Protein AF-A0A932KFH2-F1 (afdb_monomer_lite)

Structure (mmCIF, N/CA/C/O backbone):
data_AF-A0A932KFH2-F1
#
_entry.id   AF-A0A932KFH2-F1
#
loop_
_atom_site.group_PDB
_atom_site.id
_atom_site.type_symbol
_atom_site.label_atom_id
_atom_site.label_alt_id
_atom_site.label_comp_id
_atom_site.label_asym_id
_atom_site.label_entity_id
_atom_site.label_seq_id
_atom_site.pdbx_PDB_ins_code
_atom_site.Cartn_x
_atom_site.Cartn_y
_atom_site.Cartn_z
_atom_site.occupancy
_atom_site.B_iso_or_equiv
_atom_site.auth_seq_id
_atom_site.auth_comp_id
_atom_site.auth_asym_id
_atom_site.auth_atom_id
_atom_site.pdbx_PDB_model_num
ATOM 1 N N . MET A 1 1 ? -38.231 -0.333 16.709 1.00 27.73 1 MET A N 1
ATOM 2 C CA . MET A 1 1 ? -37.263 0.780 16.792 1.00 27.73 1 MET A CA 1
ATOM 3 C C . MET A 1 1 ? -36.109 0.428 15.859 1.00 27.73 1 MET A C 1
ATOM 5 O O . MET A 1 1 ? -35.466 -0.583 16.095 1.00 27.73 1 MET A O 1
ATOM 9 N N . ALA A 1 2 ? -35.952 1.125 14.730 1.00 22.92 2 ALA A N 1
ATOM 10 C CA . ALA A 1 2 ? -34.912 0.820 13.743 1.00 22.92 2 ALA A CA 1
ATOM 11 C C . ALA A 1 2 ? -33.635 1.588 14.107 1.00 22.92 2 ALA A C 1
ATOM 13 O O . ALA A 1 2 ? -33.683 2.809 14.250 1.00 22.92 2 ALA A O 1
ATOM 14 N N . ALA A 1 3 ? -32.519 0.882 14.291 1.00 25.36 3 ALA A N 1
ATOM 15 C CA . ALA A 1 3 ? -31.228 1.514 14.521 1.00 25.36 3 ALA A CA 1
ATOM 16 C C . ALA A 1 3 ? -30.779 2.209 13.228 1.00 25.36 3 ALA A C 1
ATOM 18 O O . ALA A 1 3 ? -30.467 1.562 12.228 1.00 25.36 3 ALA A O 1
ATOM 19 N N . VAL A 1 4 ? -30.791 3.539 13.241 1.00 24.36 4 VAL A N 1
ATOM 20 C CA . VAL A 1 4 ? -30.203 4.361 12.185 1.00 24.36 4 VAL A CA 1
ATOM 21 C C . VAL A 1 4 ? -28.692 4.313 12.383 1.00 24.36 4 VAL A C 1
ATOM 23 O O . VAL A 1 4 ? -28.167 4.914 13.316 1.00 24.36 4 VAL A O 1
ATOM 26 N N . ILE A 1 5 ? -27.988 3.577 11.522 1.00 29.84 5 ILE A N 1
ATOM 27 C CA . ILE A 1 5 ? -26.528 3.661 11.424 1.00 29.84 5 ILE A CA 1
ATOM 28 C C . ILE A 1 5 ? -26.220 5.072 10.914 1.00 29.84 5 ILE A C 1
ATOM 30 O O . ILE A 1 5 ? -26.480 5.386 9.750 1.00 29.84 5 ILE A O 1
ATOM 34 N N . SER A 1 6 ? -25.737 5.954 11.791 1.00 30.61 6 SER A N 1
ATOM 35 C CA . SER A 1 6 ? -25.326 7.293 11.381 1.00 30.61 6 SER A CA 1
ATOM 36 C C . SER A 1 6 ? -24.155 7.177 10.400 1.00 30.61 6 SER A C 1
ATOM 38 O O . SER A 1 6 ? -23.208 6.412 10.588 1.00 30.61 6 SER A O 1
ATOM 40 N N . LYS A 1 7 ? -24.232 7.948 9.314 1.00 35.41 7 LYS A N 1
ATOM 41 C CA . LYS A 1 7 ? -23.273 7.983 8.196 1.00 35.41 7 LYS A CA 1
ATOM 42 C C . LYS A 1 7 ? -21.852 8.415 8.615 1.00 35.41 7 LYS A C 1
ATOM 44 O O . LYS A 1 7 ? -20.941 8.398 7.796 1.00 35.41 7 LYS A O 1
ATOM 49 N N . GLU A 1 8 ? -21.666 8.806 9.874 1.00 33.97 8 GLU A N 1
ATOM 50 C CA . GLU A 1 8 ? -20.463 9.468 10.392 1.00 33.97 8 GLU A CA 1
ATOM 51 C C . GLU A 1 8 ? -19.298 8.515 10.685 1.00 33.97 8 GLU A C 1
ATOM 53 O O . GLU A 1 8 ? -18.161 8.959 10.764 1.00 33.97 8 GLU A O 1
ATOM 58 N N . ASN A 1 9 ? -19.545 7.204 10.744 1.00 39.75 9 ASN A N 1
ATOM 59 C CA . ASN A 1 9 ? -18.496 6.186 10.823 1.00 39.75 9 ASN A CA 1
ATOM 60 C C . ASN A 1 9 ? -18.522 5.291 9.580 1.00 39.75 9 ASN A C 1
ATOM 62 O O . ASN A 1 9 ? -18.477 4.068 9.718 1.00 39.75 9 ASN A O 1
ATOM 66 N N . ALA A 1 10 ? -18.675 5.839 8.372 1.00 38.94 10 ALA A N 1
ATOM 67 C CA . ALA A 1 10 ? -18.480 5.040 7.164 1.00 38.94 10 ALA A CA 1
ATOM 68 C C . ALA A 1 10 ? -17.052 4.474 7.203 1.00 38.94 10 ALA A C 1
ATOM 70 O O . ALA A 1 10 ? -16.082 5.222 7.129 1.00 38.94 10 ALA A O 1
ATOM 71 N N . MET A 1 11 ? -16.938 3.163 7.426 1.00 52.78 11 MET A N 1
ATOM 72 C CA . MET A 1 11 ? -15.653 2.473 7.385 1.00 52.78 11 MET A CA 1
ATOM 73 C C . MET A 1 11 ? -15.048 2.744 6.014 1.00 52.78 11 MET A C 1
ATOM 75 O O . MET A 1 11 ? -15.771 2.686 5.017 1.00 52.78 11 MET A O 1
ATOM 79 N N . ASN A 1 12 ? -13.757 3.049 5.959 1.00 64.31 12 ASN A N 1
ATOM 80 C CA . ASN A 1 12 ? -13.085 3.142 4.675 1.00 64.31 12 ASN A CA 1
ATOM 81 C C . ASN A 1 12 ? -13.158 1.736 4.059 1.00 64.31 12 ASN A C 1
ATOM 83 O O . ASN A 1 12 ? -12.569 0.800 4.588 1.00 64.31 12 ASN A O 1
ATOM 87 N N . THR A 1 13 ? -13.981 1.547 3.028 1.00 69.94 13 THR A N 1
ATOM 88 C CA . THR A 1 13 ? -14.130 0.264 2.331 1.00 69.94 13 THR A CA 1
ATOM 89 C C . THR A 1 13 ? -13.484 0.388 0.969 1.00 69.94 13 THR A C 1
ATOM 91 O O . THR A 1 13 ? -13.848 1.274 0.192 1.00 69.94 13 THR A O 1
ATOM 94 N N . PHE A 1 14 ? -12.560 -0.516 0.666 1.00 82.56 14 PHE A N 1
ATOM 95 C CA . PHE A 1 14 ? -11.932 -0.607 -0.643 1.00 82.56 14 PHE A CA 1
ATOM 96 C C . PHE A 1 14 ? -12.289 -1.944 -1.282 1.00 82.56 14 PHE A C 1
ATOM 98 O O . PHE A 1 14 ? -12.239 -2.989 -0.632 1.00 82.56 14 PHE A O 1
ATOM 105 N N . VAL A 1 15 ? -12.650 -1.912 -2.564 1.00 86.00 15 VAL A N 1
ATOM 106 C CA . VAL A 1 15 ? -12.919 -3.117 -3.349 1.00 86.00 15 VAL A CA 1
ATOM 107 C C . VAL A 1 15 ? -11.913 -3.182 -4.487 1.00 86.00 15 VAL A C 1
ATOM 109 O O . VAL A 1 15 ? -11.962 -2.392 -5.429 1.00 86.00 15 VAL A O 1
ATOM 112 N N . TYR A 1 16 ? -11.011 -4.153 -4.404 1.00 87.44 16 TYR A N 1
ATOM 113 C CA . TYR A 1 16 ? -10.166 -4.558 -5.513 1.00 87.44 16 TYR A CA 1
ATOM 114 C C . TYR A 1 16 ? -10.998 -5.382 -6.496 1.00 87.44 16 TYR A C 1
ATOM 116 O O . TYR A 1 16 ? -11.499 -6.452 -6.149 1.00 87.44 16 TYR A O 1
ATOM 124 N N . HIS A 1 17 ? -11.128 -4.899 -7.729 1.00 90.25 17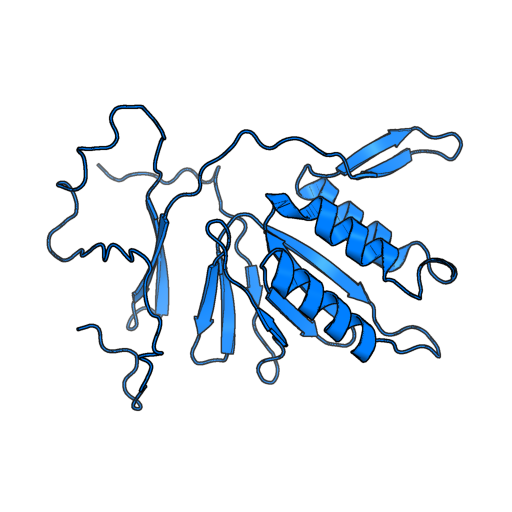 HIS A N 1
ATOM 125 C CA . HIS A 1 17 ? -11.831 -5.602 -8.799 1.00 90.25 17 HIS A CA 1
ATOM 126 C C . HIS A 1 17 ? -10.893 -5.805 -10.001 1.00 90.25 17 HIS A C 1
ATOM 128 O O . HIS A 1 17 ? -10.690 -4.868 -10.783 1.00 90.25 17 HIS A O 1
ATOM 134 N N . PRO A 1 18 ? -10.277 -6.992 -10.160 1.00 85.50 18 PRO A N 1
ATOM 135 C CA . PRO A 1 18 ? -9.343 -7.230 -11.250 1.00 85.50 18 PRO A CA 1
ATOM 136 C C . PRO A 1 18 ? -10.042 -7.223 -12.612 1.00 85.50 18 PRO A C 1
ATOM 138 O O . PRO A 1 18 ? -11.038 -7.910 -12.816 1.00 85.50 18 PRO A O 1
ATOM 141 N N . ARG A 1 19 ? -9.455 -6.533 -13.601 1.00 83.88 19 ARG A N 1
ATOM 142 C CA . ARG A 1 19 ? -9.906 -6.631 -15.005 1.00 83.88 19 ARG A CA 1
ATOM 143 C C . ARG A 1 19 ? -9.528 -7.960 -15.668 1.00 83.88 19 ARG A C 1
ATOM 145 O O . ARG A 1 19 ? -10.167 -8.365 -16.630 1.00 83.88 19 ARG A O 1
ATOM 152 N N . SER A 1 20 ? -8.436 -8.588 -15.225 1.00 85.12 20 SER A N 1
ATOM 153 C CA . SER A 1 20 ? -7.908 -9.837 -15.797 1.00 85.12 20 SER A CA 1
ATOM 154 C C . SER A 1 20 ? -7.103 -10.616 -14.756 1.00 85.12 20 SER A C 1
ATOM 156 O O . SER A 1 20 ? -5.927 -10.320 -14.532 1.00 85.12 20 SER A O 1
ATOM 158 N N . GLY A 1 21 ? -7.758 -11.602 -14.139 1.00 84.88 21 GLY A N 1
ATOM 159 C CA . GLY A 1 21 ? -7.172 -12.501 -13.143 1.00 84.88 21 GLY A CA 1
ATOM 160 C C . GLY A 1 21 ? -6.752 -11.819 -11.838 1.00 84.88 21 GLY A C 1
ATOM 161 O O . GLY A 1 21 ? -6.560 -10.605 -11.773 1.00 84.88 21 GLY A O 1
ATOM 162 N N . ASN A 1 22 ? -6.587 -12.613 -10.784 1.00 88.19 22 ASN A N 1
ATOM 163 C CA . ASN A 1 22 ? -6.086 -12.127 -9.508 1.00 88.19 22 ASN A CA 1
ATOM 164 C C . ASN A 1 22 ? -4.643 -11.617 -9.653 1.00 88.19 22 ASN A C 1
ATOM 166 O O . ASN A 1 22 ? -3.760 -12.352 -10.099 1.00 88.19 22 ASN A O 1
ATOM 170 N N . ARG A 1 23 ? -4.397 -10.365 -9.256 1.00 93.62 23 ARG A N 1
ATOM 171 C CA . ARG A 1 23 ? -3.050 -9.773 -9.209 1.00 93.62 23 ARG A CA 1
ATOM 172 C C . ARG A 1 23 ? -2.591 -9.430 -7.798 1.00 93.62 23 ARG A C 1
ATOM 174 O O . ARG A 1 23 ? -1.543 -8.799 -7.653 1.00 93.62 23 ARG A O 1
ATOM 181 N N . ILE A 1 24 ? -3.350 -9.840 -6.783 1.00 95.31 24 ILE A N 1
ATOM 182 C CA . ILE A 1 24 ? -2.882 -9.861 -5.399 1.00 95.31 24 ILE A CA 1
ATOM 183 C C . ILE A 1 24 ? -1.718 -10.843 -5.326 1.00 95.31 24 ILE A C 1
ATOM 185 O O . ILE A 1 24 ? -1.813 -11.971 -5.809 1.00 95.31 24 ILE A O 1
ATOM 189 N N . PHE A 1 25 ? -0.605 -10.396 -4.757 1.00 96.19 25 PHE A N 1
ATOM 190 C CA . PHE A 1 25 ? 0.602 -11.213 -4.619 1.00 96.19 25 PHE A CA 1
ATOM 191 C C . PHE A 1 25 ? 1.097 -11.326 -3.181 1.00 96.19 25 PHE A C 1
ATOM 193 O O . PHE A 1 25 ? 1.944 -12.171 -2.919 1.00 96.19 25 PHE A O 1
ATOM 200 N N . ALA A 1 26 ? 0.569 -10.512 -2.265 1.00 97.06 26 ALA A N 1
ATOM 201 C CA . ALA A 1 26 ? 0.804 -10.644 -0.836 1.00 97.06 26 ALA A CA 1
ATOM 202 C C . ALA A 1 26 ? -0.464 -10.265 -0.068 1.00 97.06 26 ALA A C 1
ATOM 204 O O . ALA A 1 26 ? -1.159 -9.312 -0.432 1.00 97.06 26 ALA A O 1
ATOM 205 N N . GLN A 1 27 ? -0.766 -11.019 0.985 1.00 96.06 27 GLN A N 1
ATOM 206 C CA . GLN A 1 27 ? -1.927 -10.797 1.835 1.00 96.06 27 GLN A CA 1
ATOM 207 C C . GLN A 1 27 ? -1.668 -11.366 3.229 1.00 96.06 27 GLN A C 1
ATOM 209 O O . GLN A 1 27 ? -1.288 -12.528 3.362 1.00 96.06 27 GLN A O 1
ATOM 214 N N . LYS A 1 28 ? -1.953 -10.575 4.265 1.00 94.12 28 LYS A N 1
ATOM 215 C CA . LYS A 1 28 ? -1.945 -11.013 5.663 1.00 94.12 28 LYS A CA 1
ATOM 216 C C . LYS A 1 28 ? -3.032 -10.265 6.433 1.00 94.12 28 LYS A C 1
ATOM 218 O O . LYS A 1 28 ? -3.037 -9.039 6.485 1.00 94.12 28 LYS A O 1
ATOM 223 N N . VAL A 1 29 ? -3.974 -11.009 7.009 1.00 89.12 29 VAL A N 1
ATOM 224 C CA . VAL A 1 29 ? -5.045 -10.444 7.846 1.00 89.12 29 VAL A CA 1
ATOM 225 C C . VAL A 1 29 ? -4.525 -10.128 9.249 1.00 89.12 29 VAL A C 1
ATOM 227 O O . VAL A 1 29 ? -3.612 -10.793 9.742 1.00 89.12 29 VAL A O 1
ATOM 230 N N . THR A 1 30 ? -5.113 -9.126 9.894 1.00 85.38 30 THR A N 1
ATOM 231 C CA . THR A 1 30 ? -4.815 -8.728 11.277 1.00 85.38 30 THR A CA 1
ATOM 232 C C . THR A 1 30 ? -6.117 -8.623 12.075 1.00 85.38 30 THR A C 1
ATOM 234 O O . THR A 1 30 ? -7.206 -8.846 11.549 1.00 85.38 30 THR A O 1
ATOM 237 N N . ALA A 1 31 ? -6.029 -8.276 13.362 1.00 81.00 31 ALA A N 1
ATOM 238 C CA . ALA A 1 31 ? -7.218 -8.023 14.178 1.00 81.00 31 ALA A CA 1
ATOM 239 C C . ALA A 1 31 ? -8.019 -6.782 13.719 1.00 81.00 31 ALA A C 1
ATOM 241 O O . ALA A 1 31 ? -9.215 -6.693 13.984 1.00 81.00 31 ALA A O 1
ATOM 242 N N . SER A 1 32 ? -7.365 -5.834 13.045 1.00 79.38 32 SER A N 1
ATOM 243 C CA . SER A 1 32 ? -7.920 -4.554 12.583 1.00 79.38 32 SER A CA 1
ATOM 244 C C . SER A 1 32 ? -8.236 -4.524 11.086 1.00 79.38 32 SER A C 1
ATOM 246 O O . SER A 1 32 ? -8.935 -3.619 10.631 1.00 79.38 32 SER A O 1
ATOM 248 N N . PHE A 1 33 ? -7.741 -5.503 10.325 1.00 83.12 33 PHE A N 1
ATOM 249 C CA . PHE A 1 33 ? -7.795 -5.525 8.869 1.00 83.12 33 PHE A CA 1
ATOM 250 C C . PHE A 1 33 ? -8.131 -6.926 8.340 1.00 83.12 33 PHE A C 1
ATOM 252 O O . PHE A 1 33 ? -7.402 -7.896 8.561 1.00 83.12 33 PHE A O 1
ATOM 259 N N . ALA A 1 34 ? -9.222 -7.021 7.585 1.00 84.56 34 ALA A N 1
ATOM 260 C CA . ALA A 1 34 ? -9.725 -8.254 6.996 1.00 84.56 34 ALA A CA 1
ATOM 261 C C . ALA A 1 34 ? -9.863 -8.143 5.474 1.00 84.56 34 ALA A C 1
ATOM 263 O O . ALA A 1 34 ? -10.097 -7.070 4.914 1.00 84.56 34 ALA A O 1
ATOM 264 N N . VAL A 1 35 ? -9.758 -9.291 4.804 1.00 85.75 35 VAL A N 1
ATOM 265 C CA . VAL A 1 35 ? -9.811 -9.405 3.344 1.00 85.75 35 VAL A CA 1
ATOM 266 C C . VAL A 1 35 ? -10.813 -10.482 2.970 1.00 85.75 35 VAL A C 1
ATOM 268 O O . VAL A 1 35 ? -10.644 -11.645 3.330 1.00 85.75 35 VAL A O 1
ATOM 271 N N . ILE A 1 36 ? -11.842 -10.107 2.219 1.00 85.31 36 ILE A N 1
ATOM 272 C CA . ILE A 1 36 ? -12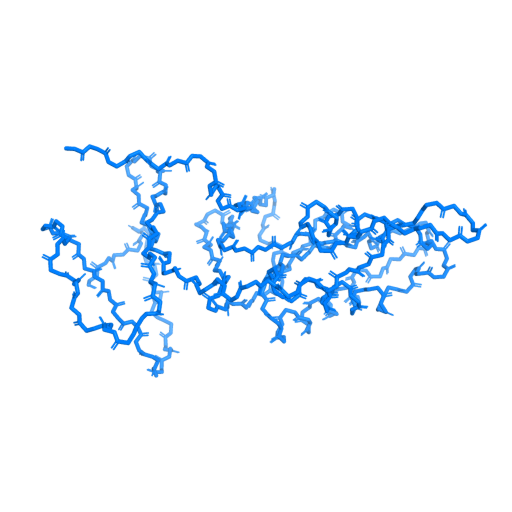.854 -11.033 1.709 1.00 85.31 36 ILE A CA 1
ATOM 273 C C . ILE A 1 36 ? -12.592 -11.243 0.229 1.00 85.31 36 ILE A C 1
ATOM 275 O O . ILE A 1 36 ? -12.789 -10.319 -0.559 1.00 85.31 36 ILE A O 1
ATOM 279 N N . THR A 1 37 ? -12.197 -12.449 -0.165 1.00 85.88 37 THR A N 1
ATOM 280 C CA . THR A 1 37 ? -12.025 -12.786 -1.585 1.00 85.88 37 THR A CA 1
ATOM 281 C C . THR A 1 37 ? -13.296 -13.426 -2.128 1.00 85.88 37 THR A C 1
ATOM 283 O O . THR A 1 37 ? -13.862 -14.324 -1.511 1.00 85.88 37 THR A O 1
ATOM 286 N N . TRP A 1 38 ? -13.767 -12.939 -3.271 1.00 83.25 38 TRP A N 1
ATOM 287 C CA . TRP A 1 38 ? -14.995 -13.390 -3.920 1.00 83.25 38 TRP A CA 1
ATOM 288 C C . TRP A 1 38 ? -14.674 -14.430 -4.998 1.00 83.25 38 TRP A C 1
ATOM 290 O O . TRP A 1 38 ? -13.547 -14.506 -5.486 1.00 83.25 38 TRP A O 1
ATOM 300 N N . ALA A 1 39 ? -15.680 -15.191 -5.443 1.00 84.56 39 ALA A N 1
ATOM 301 C CA . ALA A 1 39 ? -15.512 -16.197 -6.501 1.00 84.56 39 ALA A CA 1
ATOM 302 C C . ALA A 1 39 ? -14.978 -15.605 -7.823 1.00 84.56 39 ALA A C 1
ATOM 304 O O . ALA A 1 39 ? -14.239 -16.259 -8.552 1.00 84.56 39 ALA A O 1
ATOM 305 N N . ASN A 1 40 ? -15.291 -14.336 -8.110 1.00 81.38 40 ASN A N 1
ATOM 306 C CA . ASN A 1 40 ? -14.761 -13.604 -9.266 1.00 81.38 40 ASN A CA 1
ATOM 307 C C . ASN A 1 40 ? -13.349 -13.024 -9.037 1.00 81.38 40 ASN A C 1
ATOM 309 O O . ASN A 1 40 ? -12.918 -12.165 -9.803 1.00 81.38 40 ASN A O 1
ATOM 313 N N . GLN A 1 41 ? -12.660 -13.444 -7.972 1.00 86.19 41 GLN A N 1
ATOM 314 C CA . GLN A 1 41 ? -11.319 -12.999 -7.577 1.00 86.19 41 GLN A CA 1
ATOM 315 C C . GLN A 1 41 ? -11.220 -11.517 -7.176 1.00 86.19 41 GLN A C 1
ATOM 317 O O . GLN A 1 41 ? -10.118 -10.999 -6.999 1.00 86.19 41 GLN A O 1
ATOM 322 N N . SER A 1 42 ? -12.353 -10.829 -7.005 1.00 86.06 42 SER A N 1
ATOM 323 C CA . SER A 1 42 ? -12.372 -9.511 -6.362 1.00 86.06 42 SER A CA 1
ATOM 324 C C . SER A 1 42 ? -12.067 -9.656 -4.875 1.00 86.06 42 SER A C 1
ATOM 326 O O . SER A 1 42 ? -12.390 -10.684 -4.279 1.00 86.06 42 SER A O 1
ATOM 328 N N . ALA A 1 43 ? -11.494 -8.621 -4.268 1.00 86.50 43 ALA A N 1
ATOM 329 C CA . ALA A 1 43 ? -11.254 -8.583 -2.833 1.00 86.50 43 ALA A CA 1
ATOM 330 C C . ALA A 1 43 ? -11.891 -7.343 -2.205 1.00 86.50 43 ALA A C 1
ATOM 332 O O . ALA A 1 43 ? -11.670 -6.224 -2.662 1.00 86.50 43 ALA A O 1
ATOM 333 N N . HIS A 1 44 ? -12.673 -7.536 -1.148 1.00 87.00 44 HIS A N 1
ATOM 334 C CA . HIS A 1 44 ? -13.181 -6.455 -0.309 1.00 87.00 44 HIS A CA 1
ATOM 335 C C . HIS A 1 44 ? -12.290 -6.345 0.928 1.00 87.00 44 HIS A C 1
ATOM 337 O O . HIS A 1 44 ? -12.125 -7.318 1.664 1.00 87.00 44 HIS A O 1
ATOM 343 N N . LEU A 1 45 ? -11.713 -5.165 1.138 1.00 88.31 45 LEU A N 1
ATOM 344 C CA . LEU A 1 45 ? -10.903 -4.839 2.303 1.00 88.31 45 LEU A CA 1
ATOM 345 C C . LEU A 1 45 ? -11.774 -4.152 3.354 1.00 88.31 45 LEU A C 1
ATOM 347 O O . LEU A 1 45 ? -12.398 -3.122 3.079 1.00 88.31 45 LEU A O 1
ATOM 351 N N . ALA A 1 46 ? -11.817 -4.741 4.544 1.00 82.50 46 ALA A N 1
ATOM 352 C CA . ALA A 1 46 ? -12.601 -4.275 5.676 1.00 82.50 46 ALA A CA 1
ATOM 353 C C . ALA A 1 46 ? -11.677 -3.925 6.849 1.00 82.50 46 ALA A C 1
ATOM 355 O O . ALA A 1 46 ? -10.762 -4.679 7.164 1.00 82.50 46 ALA A O 1
ATOM 356 N N . GLY A 1 47 ? -11.944 -2.795 7.501 1.00 83.88 47 GLY A N 1
ATOM 357 C CA . GLY A 1 47 ? -11.120 -2.254 8.581 1.00 83.88 47 GLY A CA 1
ATOM 358 C C . GLY A 1 47 ? -10.569 -0.874 8.239 1.00 83.88 47 GLY A C 1
ATOM 359 O O . GLY A 1 47 ? -10.689 -0.411 7.099 1.00 83.88 47 GLY A O 1
ATOM 360 N N . ASP A 1 48 ? -9.976 -0.213 9.228 1.00 85.94 48 ASP A N 1
ATOM 361 C CA . ASP A 1 48 ? -9.307 1.067 9.015 1.00 85.94 48 ASP A CA 1
ATOM 362 C C . ASP A 1 48 ? -7.973 0.820 8.307 1.00 85.94 48 ASP A C 1
ATOM 364 O O . ASP A 1 48 ? -7.108 0.096 8.795 1.00 85.94 48 ASP A O 1
ATOM 368 N N . HIS A 1 49 ? -7.816 1.402 7.120 1.00 91.00 49 HIS A N 1
ATOM 369 C CA . HIS A 1 49 ? -6.648 1.176 6.278 1.00 91.00 49 HIS A CA 1
ATOM 370 C C . HIS A 1 49 ? -6.278 2.410 5.457 1.00 91.00 49 HIS A C 1
ATOM 372 O O . HIS A 1 49 ? -7.099 3.305 5.224 1.00 91.00 49 HIS A O 1
ATOM 378 N N . VAL A 1 50 ? -5.038 2.423 4.973 1.00 93.75 50 VAL A N 1
ATOM 379 C CA . VAL A 1 50 ? -4.544 3.373 3.969 1.00 93.75 50 VAL A CA 1
ATOM 380 C C . VAL A 1 50 ? -4.204 2.646 2.681 1.00 93.75 50 VAL A C 1
ATOM 382 O O . VAL A 1 50 ? -3.713 1.524 2.717 1.00 93.75 50 VAL A O 1
ATOM 385 N N . HIS A 1 51 ? -4.444 3.291 1.540 1.00 95.94 51 HIS A N 1
ATOM 386 C CA . HIS A 1 51 ? -4.061 2.783 0.223 1.00 95.94 51 HIS A CA 1
ATOM 387 C C . HIS A 1 51 ? -2.855 3.561 -0.303 1.00 95.94 51 HIS A C 1
ATOM 389 O O . HIS A 1 51 ? -2.989 4.706 -0.725 1.00 95.94 51 HIS A O 1
ATOM 395 N N . LEU A 1 52 ? -1.680 2.940 -0.265 1.00 96.44 52 LEU A N 1
ATOM 396 C CA . LEU A 1 52 ? -0.427 3.501 -0.766 1.00 96.44 52 LEU A CA 1
ATOM 397 C C . LEU A 1 52 ? -0.034 2.836 -2.088 1.00 96.44 52 LEU A C 1
ATOM 399 O O . LEU A 1 52 ? -0.506 1.746 -2.427 1.00 96.44 52 LEU A O 1
ATOM 403 N N . GLN A 1 53 ? 0.828 3.497 -2.855 1.00 96.06 53 GLN A N 1
ATOM 404 C CA . GLN A 1 53 ? 1.233 3.008 -4.169 1.00 96.06 53 GLN A CA 1
ATOM 405 C C . GLN A 1 53 ? 2.664 3.387 -4.558 1.00 96.06 53 GLN A C 1
ATOM 407 O O . GLN A 1 53 ? 3.215 4.385 -4.093 1.00 96.06 53 GLN A O 1
ATOM 412 N N . TRP A 1 54 ? 3.225 2.595 -5.470 1.00 94.75 54 TRP A N 1
ATOM 413 C CA . TRP A 1 54 ? 4.458 2.860 -6.200 1.00 94.75 54 TRP A CA 1
ATOM 414 C C . TRP A 1 54 ? 4.217 2.771 -7.702 1.00 94.75 54 TRP A C 1
ATOM 416 O O . TRP A 1 54 ? 3.816 1.727 -8.217 1.00 94.75 54 TRP A O 1
ATOM 426 N N . TRP A 1 55 ? 4.551 3.833 -8.422 1.00 92.44 55 TRP A N 1
ATOM 427 C CA . TRP A 1 55 ? 4.799 3.780 -9.854 1.00 92.44 55 TRP A CA 1
ATOM 428 C C . TRP A 1 55 ? 6.119 3.039 -10.085 1.00 92.44 55 TRP A C 1
ATOM 430 O O . TRP A 1 55 ? 7.185 3.478 -9.651 1.00 92.44 55 TRP A O 1
ATOM 440 N N . THR A 1 56 ? 6.043 1.878 -10.739 1.00 91.88 56 THR A N 1
ATOM 441 C CA . THR A 1 56 ? 7.196 0.975 -10.935 1.00 91.88 56 THR A CA 1
ATOM 442 C C . THR A 1 56 ? 7.774 0.999 -12.345 1.00 91.88 56 THR A C 1
ATOM 444 O O . THR A 1 56 ? 8.695 0.239 -12.661 1.00 91.88 56 THR A O 1
ATOM 447 N N . ALA A 1 57 ? 7.228 1.867 -13.194 1.00 86.94 57 ALA A N 1
ATOM 448 C CA . ALA A 1 57 ? 7.688 2.114 -14.546 1.00 86.94 57 ALA A CA 1
ATOM 449 C C . ALA A 1 57 ? 8.013 3.601 -14.706 1.00 86.94 57 ALA A C 1
ATOM 451 O O . ALA A 1 57 ? 7.144 4.449 -14.530 1.00 86.94 57 ALA A O 1
ATOM 452 N N . ALA A 1 58 ? 9.257 3.886 -15.071 1.00 79.75 58 ALA A N 1
ATOM 453 C CA . ALA A 1 58 ? 9.741 5.196 -15.478 1.00 79.75 58 ALA A CA 1
ATOM 454 C C . ALA A 1 58 ? 10.429 5.067 -16.851 1.00 79.75 58 ALA A C 1
ATOM 456 O O . ALA A 1 58 ? 10.739 3.950 -17.282 1.00 79.75 58 ALA A O 1
ATOM 457 N N . PRO A 1 59 ? 10.672 6.170 -17.581 1.00 80.25 59 PRO A N 1
ATOM 458 C CA . PRO A 1 59 ? 11.431 6.109 -18.825 1.00 80.25 59 PRO A CA 1
ATOM 459 C C . PRO A 1 59 ? 12.774 5.393 -18.616 1.00 80.25 59 PRO A C 1
ATOM 461 O O . PRO A 1 59 ? 13.592 5.826 -17.809 1.00 80.25 59 PRO A O 1
ATOM 464 N N . CYS A 1 60 ? 12.980 4.291 -19.344 1.00 82.50 60 CYS A N 1
ATOM 465 C CA . CYS A 1 60 ? 14.172 3.435 -19.278 1.00 82.50 60 CYS A CA 1
ATOM 466 C C . CYS A 1 60 ? 14.408 2.687 -17.949 1.00 82.50 60 CYS A C 1
ATOM 468 O O . CYS A 1 60 ? 15.466 2.077 -17.803 1.00 82.50 60 CYS A O 1
ATOM 470 N N . ASP A 1 61 ? 13.458 2.688 -17.007 1.00 81.75 61 ASP A N 1
ATOM 471 C CA . ASP A 1 61 ? 13.611 2.006 -15.717 1.00 81.75 61 ASP A CA 1
ATOM 472 C C . ASP A 1 61 ? 12.326 1.262 -15.314 1.00 81.75 61 ASP A C 1
ATOM 474 O O . ASP A 1 61 ? 11.223 1.815 -15.298 1.00 81.75 61 ASP A O 1
ATOM 478 N N . HIS A 1 62 ? 12.466 -0.021 -14.985 1.00 87.50 62 HIS A N 1
ATOM 479 C CA . HIS A 1 62 ? 11.365 -0.889 -14.583 1.00 87.50 62 HIS A CA 1
ATOM 480 C C . HIS A 1 62 ? 11.799 -1.733 -13.389 1.00 87.50 62 HIS A C 1
ATOM 482 O O . HIS A 1 62 ? 12.603 -2.653 -13.521 1.00 87.50 62 HIS A O 1
ATOM 488 N N . TRP A 1 63 ? 11.217 -1.467 -12.221 1.00 92.69 63 TRP A N 1
ATOM 489 C CA . TRP A 1 63 ? 11.635 -2.094 -10.960 1.00 92.69 63 TRP A CA 1
ATOM 490 C C . TRP A 1 63 ? 10.502 -2.859 -10.260 1.00 92.69 63 TRP A C 1
ATOM 492 O O . TRP A 1 63 ? 10.591 -3.226 -9.089 1.00 92.69 63 TRP A O 1
ATOM 502 N N . ARG A 1 64 ? 9.446 -3.183 -11.012 1.00 93.50 64 ARG A N 1
ATOM 503 C CA . ARG A 1 64 ? 8.239 -3.901 -10.567 1.00 93.50 64 ARG A CA 1
ATOM 504 C C . ARG A 1 64 ? 8.523 -5.174 -9.762 1.00 93.50 64 ARG A C 1
ATOM 506 O O . ARG A 1 64 ? 7.880 -5.414 -8.746 1.00 93.50 64 ARG A O 1
ATOM 513 N N . ALA A 1 65 ? 9.491 -5.989 -10.184 1.00 94.00 65 ALA A N 1
ATOM 514 C CA . ALA A 1 65 ? 9.848 -7.224 -9.475 1.00 94.00 65 ALA A CA 1
ATOM 515 C C . ALA A 1 65 ? 10.475 -6.963 -8.093 1.00 94.00 65 ALA A C 1
ATOM 517 O O . ALA A 1 65 ? 10.324 -7.771 -7.178 1.00 94.00 65 ALA A O 1
ATOM 518 N N . THR A 1 66 ? 11.190 -5.849 -7.940 1.00 94.12 66 THR A N 1
ATOM 519 C CA . THR A 1 66 ? 11.754 -5.413 -6.657 1.00 94.12 66 THR A CA 1
ATOM 520 C C . THR A 1 66 ? 10.655 -4.841 -5.766 1.00 94.12 66 THR A C 1
ATOM 522 O O . THR A 1 66 ? 10.541 -5.260 -4.620 1.00 94.12 66 THR A O 1
ATOM 525 N N . ALA A 1 67 ? 9.771 -4.001 -6.317 1.00 95.88 67 ALA A N 1
ATOM 526 C CA . ALA A 1 67 ? 8.611 -3.464 -5.600 1.00 95.88 67 ALA A CA 1
ATOM 527 C C . ALA A 1 67 ? 7.702 -4.568 -5.032 1.00 95.88 67 ALA A C 1
ATOM 529 O O . ALA A 1 67 ? 7.294 -4.507 -3.875 1.00 95.88 67 ALA A O 1
ATOM 530 N N . ARG A 1 68 ? 7.416 -5.614 -5.823 1.00 97.31 68 ARG A N 1
ATOM 531 C CA . ARG A 1 68 ? 6.610 -6.760 -5.369 1.00 97.31 68 ARG A CA 1
ATOM 532 C C . ARG A 1 68 ? 7.258 -7.501 -4.204 1.00 97.31 68 ARG A C 1
ATOM 534 O O . ARG A 1 68 ? 6.560 -7.848 -3.260 1.00 97.31 68 ARG A O 1
ATOM 541 N N . ARG A 1 69 ? 8.573 -7.734 -4.255 1.00 96.88 69 ARG A N 1
ATOM 542 C CA . ARG A 1 69 ? 9.309 -8.387 -3.158 1.00 96.88 69 ARG A CA 1
ATOM 543 C C . ARG A 1 69 ? 9.261 -7.544 -1.885 1.00 96.88 69 ARG A C 1
ATOM 545 O O . ARG A 1 69 ? 8.815 -8.046 -0.863 1.00 96.88 69 ARG A O 1
ATOM 552 N N . ALA A 1 70 ? 9.577 -6.254 -1.992 1.00 96.62 70 ALA A N 1
ATOM 553 C CA . ALA A 1 70 ? 9.511 -5.322 -0.870 1.00 96.62 70 ALA A CA 1
ATOM 554 C C . ALA A 1 70 ? 8.112 -5.263 -0.230 1.00 96.62 70 ALA A C 1
ATOM 556 O O . ALA A 1 70 ? 7.985 -5.381 0.984 1.00 96.62 70 ALA A O 1
ATOM 557 N N . LEU A 1 71 ? 7.044 -5.142 -1.030 1.00 97.81 71 LEU A N 1
ATOM 558 C CA . LEU A 1 71 ? 5.682 -5.132 -0.482 1.00 97.81 71 LEU A CA 1
ATOM 559 C C . LEU A 1 71 ? 5.234 -6.487 0.062 1.00 97.81 71 LEU A C 1
ATOM 561 O O . LEU A 1 71 ? 4.395 -6.511 0.954 1.00 97.81 71 LEU A O 1
ATOM 565 N N . THR A 1 72 ? 5.787 -7.597 -0.429 1.00 98.19 72 THR A N 1
ATOM 566 C CA . THR A 1 72 ? 5.532 -8.912 0.173 1.00 98.19 72 THR A CA 1
ATOM 567 C C . THR A 1 72 ? 6.089 -8.952 1.591 1.00 98.19 72 THR A C 1
ATOM 569 O O . THR A 1 72 ? 5.342 -9.245 2.516 1.00 98.19 72 THR A O 1
ATOM 572 N N . GLU A 1 73 ? 7.348 -8.549 1.777 1.00 97.56 73 GLU A N 1
ATOM 573 C CA . GLU A 1 73 ? 7.992 -8.502 3.096 1.00 97.56 73 GLU A CA 1
ATOM 574 C C . GLU A 1 73 ? 7.278 -7.537 4.056 1.00 97.56 73 GLU A C 1
ATOM 576 O O . GLU A 1 73 ? 7.035 -7.876 5.213 1.00 97.56 73 GLU A O 1
ATOM 581 N N . ILE A 1 74 ? 6.884 -6.352 3.574 1.00 96.38 74 ILE A N 1
ATOM 582 C CA . ILE A 1 74 ? 6.132 -5.378 4.376 1.00 96.38 74 ILE A CA 1
ATOM 583 C C . ILE A 1 74 ? 4.785 -5.966 4.815 1.00 96.38 74 ILE A C 1
ATOM 585 O O . ILE A 1 74 ? 4.465 -5.934 6.003 1.00 96.38 74 ILE A O 1
ATOM 589 N N . VAL A 1 75 ? 4.009 -6.541 3.887 1.00 97.31 75 VAL A N 1
ATOM 590 C CA . VAL A 1 75 ? 2.703 -7.147 4.201 1.00 97.31 75 VAL A CA 1
ATOM 591 C C . VAL A 1 75 ? 2.853 -8.340 5.146 1.00 97.31 75 VAL A C 1
ATOM 593 O O . VAL A 1 75 ? 2.044 -8.500 6.056 1.00 97.31 75 VAL A O 1
ATOM 596 N N . GLU A 1 76 ? 3.891 -9.161 4.991 1.00 96.25 76 GLU A N 1
ATOM 597 C CA . GLU A 1 76 ? 4.181 -10.268 5.907 1.00 96.25 76 GLU A CA 1
ATOM 598 C C . GLU A 1 76 ? 4.485 -9.796 7.332 1.00 96.25 76 GLU A C 1
ATOM 600 O O . GLU A 1 76 ? 4.179 -10.512 8.288 1.00 96.25 76 GLU A O 1
ATOM 605 N N . GLN A 1 77 ? 5.040 -8.596 7.503 1.00 94.06 77 GLN A N 1
ATOM 606 C CA . GLN A 1 77 ? 5.323 -8.020 8.816 1.00 94.06 77 GLN A CA 1
ATOM 607 C C . GLN A 1 77 ? 4.069 -7.383 9.420 1.00 94.06 77 GLN A C 1
ATOM 609 O O . GLN A 1 77 ? 3.578 -7.862 10.446 1.00 94.06 77 GLN A O 1
ATOM 614 N N . VAL A 1 78 ? 3.506 -6.376 8.751 1.00 93.62 78 VAL A N 1
ATOM 615 C CA . VAL A 1 78 ? 2.469 -5.490 9.314 1.00 93.62 78 VAL A CA 1
ATOM 616 C C . VAL A 1 78 ? 1.036 -5.944 9.031 1.00 93.62 78 VAL A C 1
ATOM 618 O O . VAL A 1 78 ? 0.103 -5.535 9.708 1.00 93.62 78 VAL A O 1
ATOM 621 N N . GLY A 1 79 ? 0.834 -6.834 8.059 1.00 92.69 79 GLY A N 1
ATOM 622 C CA . GLY A 1 79 ? -0.492 -7.120 7.520 1.00 92.69 79 GLY A CA 1
ATOM 623 C C . GLY A 1 79 ? -0.819 -6.292 6.279 1.00 92.69 79 GLY A C 1
ATOM 624 O O . GLY A 1 79 ? -0.031 -5.470 5.816 1.00 92.69 79 GLY A O 1
ATOM 625 N N . GLY A 1 80 ? -2.003 -6.521 5.719 1.00 94.69 80 GLY A N 1
ATOM 626 C CA . GLY A 1 80 ? -2.490 -5.802 4.547 1.00 94.69 80 GLY A CA 1
ATOM 627 C C . GLY A 1 80 ? -2.689 -6.678 3.313 1.00 94.69 80 GLY A C 1
ATOM 628 O O . GLY A 1 80 ? -2.674 -7.910 3.372 1.00 94.69 80 GLY A O 1
ATOM 629 N N . VAL A 1 81 ? -2.888 -6.016 2.174 1.00 96.81 81 VAL A N 1
A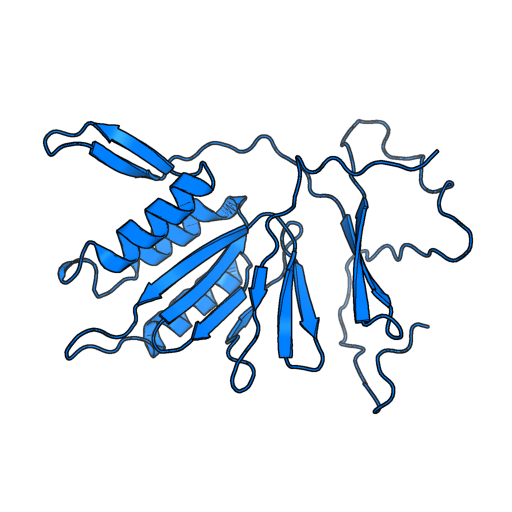TOM 630 C CA . VAL A 1 81 ? -2.966 -6.624 0.837 1.00 96.81 81 VAL A CA 1
ATOM 631 C C . VAL A 1 81 ? -2.127 -5.812 -0.124 1.00 96.81 81 VAL A C 1
ATOM 633 O O . VAL A 1 81 ? -2.301 -4.599 -0.208 1.00 96.81 81 VAL A O 1
ATOM 636 N N . ALA A 1 82 ? -1.286 -6.483 -0.904 1.00 97.56 82 ALA A N 1
ATOM 637 C CA . ALA A 1 82 ? -0.576 -5.875 -2.014 1.00 97.56 82 ALA A CA 1
ATOM 638 C C . ALA A 1 82 ? -0.972 -6.518 -3.343 1.00 97.56 82 ALA A C 1
ATOM 640 O O . ALA A 1 82 ? -1.065 -7.744 -3.477 1.00 97.56 82 ALA A O 1
ATOM 641 N N . TRP A 1 83 ? -1.199 -5.670 -4.341 1.00 96.62 83 TRP A N 1
ATOM 642 C CA . TRP A 1 83 ? -1.546 -6.087 -5.691 1.00 96.62 83 TRP A CA 1
ATOM 643 C C . TRP A 1 83 ? -0.865 -5.205 -6.720 1.00 96.62 83 TRP A C 1
ATOM 645 O O . TRP A 1 83 ? -0.290 -4.158 -6.432 1.00 96.62 83 TRP A O 1
ATOM 655 N N . ASP A 1 84 ? -0.911 -5.673 -7.952 1.00 94.94 84 ASP A N 1
ATOM 656 C CA . ASP A 1 84 ? -0.171 -5.093 -9.049 1.00 94.94 84 ASP A CA 1
ATOM 657 C C . ASP A 1 84 ? -1.119 -4.762 -10.196 1.00 94.94 84 ASP A C 1
ATOM 659 O O . ASP A 1 84 ? -1.785 -5.653 -10.731 1.00 94.94 84 ASP A O 1
ATOM 663 N N . ASP A 1 85 ? -1.200 -3.489 -10.575 1.00 91.44 85 ASP A N 1
ATOM 664 C CA . ASP A 1 85 ? -2.063 -3.032 -11.652 1.00 91.44 85 ASP A CA 1
ATOM 665 C C . ASP A 1 85 ? -1.370 -2.021 -12.571 1.00 91.44 85 ASP A C 1
ATOM 667 O O . ASP A 1 85 ? -0.907 -0.968 -12.155 1.00 91.44 85 ASP A O 1
ATOM 671 N N . GLN A 1 86 ? -1.300 -2.357 -13.862 1.00 85.94 86 GLN A N 1
ATOM 672 C CA . GLN A 1 86 ? -0.833 -1.471 -14.942 1.00 85.94 86 GLN A CA 1
ATOM 673 C C . GLN A 1 86 ? 0.499 -0.730 -14.685 1.00 85.94 86 GLN A C 1
ATOM 675 O O . GLN A 1 86 ? 0.676 0.404 -15.114 1.00 85.94 86 GLN A O 1
ATOM 680 N N . GLY A 1 87 ? 1.471 -1.383 -14.037 1.00 87.19 87 GLY A N 1
ATOM 681 C CA . GLY A 1 87 ? 2.775 -0.767 -13.745 1.00 87.19 87 GLY A CA 1
ATOM 682 C C . GLY A 1 87 ? 2.802 0.040 -12.445 1.00 87.19 87 GLY A C 1
ATOM 683 O O . GLY A 1 87 ? 3.841 0.608 -12.100 1.00 87.19 87 GLY A O 1
ATOM 684 N N . VAL A 1 88 ? 1.704 0.028 -11.696 1.00 92.56 88 VAL A N 1
ATOM 685 C CA . VAL A 1 88 ? 1.609 0.515 -10.326 1.00 92.56 88 VAL A CA 1
ATOM 686 C C . VAL A 1 88 ? 1.485 -0.681 -9.396 1.00 92.56 88 VAL A C 1
ATOM 688 O O . VAL A 1 88 ? 0.684 -1.589 -9.616 1.00 92.56 88 VAL A O 1
ATOM 691 N N . VAL A 1 89 ? 2.297 -0.699 -8.350 1.00 95.88 89 VAL A N 1
ATOM 692 C CA . VAL A 1 89 ? 2.157 -1.676 -7.277 1.00 95.88 89 VAL A CA 1
ATOM 693 C C . VAL A 1 89 ? 1.514 -0.965 -6.101 1.00 95.88 89 VAL A C 1
ATOM 695 O O . VAL A 1 89 ? 1.962 0.099 -5.681 1.00 95.88 89 VAL A O 1
ATOM 698 N N . HIS A 1 90 ? 0.426 -1.532 -5.610 1.00 96.88 90 HIS A N 1
ATOM 699 C CA . HIS A 1 90 ? -0.407 -0.956 -4.572 1.00 96.88 90 HIS A CA 1
ATOM 700 C C . HIS A 1 90 ? -0.298 -1.774 -3.294 1.00 96.88 90 HIS A C 1
ATOM 702 O O . HIS A 1 90 ? -0.091 -2.988 -3.342 1.00 96.88 90 HIS A O 1
ATOM 708 N N . VAL A 1 91 ? -0.518 -1.113 -2.164 1.00 97.50 91 VAL A N 1
ATOM 709 C CA . VAL A 1 91 ? -0.695 -1.761 -0.871 1.00 97.50 91 VAL A CA 1
ATOM 710 C C . VAL A 1 91 ? -1.819 -1.084 -0.100 1.00 97.50 91 VAL A C 1
ATOM 712 O O . VAL A 1 91 ? -1.884 0.141 -0.013 1.00 97.50 91 VAL A O 1
ATOM 715 N N . CYS A 1 92 ? -2.708 -1.889 0.465 1.00 96.62 92 CYS A N 1
ATOM 716 C CA . CYS A 1 92 ? -3.595 -1.466 1.532 1.00 96.62 92 CYS A CA 1
ATOM 717 C C . CYS A 1 92 ? -3.062 -2.021 2.847 1.00 96.62 92 CYS A C 1
ATOM 719 O O . CYS A 1 92 ? -3.006 -3.239 3.003 1.00 96.62 92 CYS A O 1
ATOM 721 N N . ALA A 1 93 ? -2.670 -1.137 3.760 1.00 95.06 93 ALA A N 1
ATOM 722 C CA . ALA A 1 93 ? -2.110 -1.492 5.062 1.00 95.06 93 ALA A CA 1
ATOM 723 C C . ALA A 1 93 ? -3.026 -1.013 6.198 1.00 95.06 93 ALA A C 1
ATOM 725 O O . ALA A 1 93 ? -3.732 -0.014 5.996 1.00 95.06 93 ALA A O 1
ATOM 726 N N . PRO A 1 94 ? -3.014 -1.680 7.370 1.00 92.81 94 PRO A N 1
ATOM 727 C CA . PRO A 1 94 ? -3.712 -1.197 8.558 1.00 92.81 94 PRO A CA 1
ATOM 728 C C . PRO A 1 94 ? -3.353 0.261 8.857 1.00 92.81 94 PRO A C 1
ATOM 730 O O . PRO A 1 94 ? -2.212 0.692 8.670 1.00 92.81 94 PRO A O 1
ATOM 733 N N . LEU A 1 95 ? -4.345 1.051 9.267 1.00 90.56 95 LEU A N 1
ATOM 734 C CA . LEU A 1 95 ? -4.161 2.485 9.481 1.00 90.56 95 LEU A CA 1
ATOM 735 C C . LEU A 1 95 ? -3.137 2.767 10.593 1.00 90.56 95 LEU A C 1
ATOM 737 O O . LEU A 1 95 ? -2.396 3.743 10.494 1.00 90.56 95 LEU A O 1
ATOM 741 N N . GLU A 1 96 ? -3.069 1.921 11.619 1.00 89.06 96 GLU A N 1
ATOM 742 C CA . GLU A 1 96 ? -2.098 2.021 12.712 1.00 89.06 96 GLU A CA 1
ATOM 743 C C . GLU A 1 96 ? -0.638 1.889 12.251 1.00 89.06 96 GLU A C 1
ATOM 745 O O . GLU A 1 96 ? 0.230 2.542 12.826 1.00 89.06 96 GLU A O 1
ATOM 750 N N . ASP A 1 97 ? -0.384 1.144 11.171 1.00 92.81 97 ASP A N 1
ATOM 751 C CA . ASP A 1 97 ? 0.951 0.906 10.608 1.00 92.81 97 ASP A CA 1
ATOM 752 C C . ASP A 1 97 ? 1.251 1.822 9.404 1.00 92.81 97 ASP A C 1
ATOM 754 O O . ASP A 1 97 ? 2.310 1.740 8.780 1.00 92.81 97 ASP A O 1
ATOM 758 N N . ALA A 1 98 ? 0.325 2.720 9.049 1.00 92.75 98 ALA A N 1
ATOM 759 C CA . ALA A 1 98 ? 0.379 3.524 7.827 1.00 92.75 98 ALA A CA 1
ATOM 760 C C . ALA A 1 98 ? 1.675 4.339 7.673 1.00 92.75 98 ALA A C 1
ATOM 762 O O . ALA A 1 98 ? 2.201 4.472 6.565 1.00 92.75 98 ALA A O 1
ATOM 763 N N . ILE A 1 99 ? 2.177 4.906 8.775 1.00 93.38 99 ILE A N 1
ATOM 764 C CA . ILE A 1 99 ? 3.405 5.709 8.777 1.00 93.38 99 ILE A CA 1
ATOM 765 C C . ILE A 1 99 ? 4.634 4.835 8.553 1.00 93.38 99 ILE A C 1
ATOM 767 O O . ILE A 1 99 ? 5.484 5.202 7.743 1.00 93.38 99 ILE A O 1
ATOM 771 N N . ASP A 1 100 ? 4.712 3.692 9.227 1.00 93.25 100 ASP A N 1
ATOM 772 C CA . ASP A 1 100 ? 5.858 2.789 9.141 1.00 93.25 100 ASP A CA 1
ATOM 773 C C . ASP A 1 100 ? 5.932 2.159 7.750 1.00 93.25 100 ASP A C 1
ATOM 775 O O . ASP A 1 100 ? 6.983 2.185 7.107 1.00 93.25 100 ASP A O 1
ATOM 779 N N . VAL A 1 101 ? 4.787 1.722 7.216 1.00 95.69 101 VAL A N 1
ATOM 780 C CA . VAL A 1 101 ? 4.673 1.248 5.832 1.00 95.69 101 VAL A CA 1
ATOM 781 C C . VAL A 1 101 ? 5.111 2.330 4.850 1.00 95.69 101 VAL A C 1
ATOM 783 O O . VAL A 1 101 ? 5.919 2.058 3.964 1.00 95.69 101 VAL A O 1
ATOM 786 N N . PHE A 1 102 ? 4.641 3.571 5.009 1.00 95.81 102 PHE A N 1
ATOM 787 C CA . PHE A 1 102 ? 5.069 4.678 4.154 1.00 95.81 102 PHE A CA 1
ATOM 788 C C . PHE A 1 102 ? 6.578 4.934 4.235 1.00 95.81 102 PHE A C 1
ATOM 790 O O . PHE A 1 102 ? 7.208 5.144 3.201 1.00 95.81 102 PHE A O 1
ATOM 797 N N . GLN A 1 103 ? 7.169 4.925 5.431 1.00 94.06 103 GLN A N 1
ATOM 798 C CA . GLN A 1 103 ? 8.602 5.157 5.606 1.00 94.06 103 GLN A CA 1
ATOM 799 C C . GLN A 1 103 ? 9.439 4.045 4.975 1.00 94.06 103 GLN A C 1
ATOM 801 O O . GLN A 1 103 ? 10.414 4.348 4.289 1.00 94.06 103 GLN A O 1
ATOM 806 N N . LEU A 1 104 ? 9.044 2.781 5.147 1.00 94.94 104 LEU A N 1
ATOM 807 C CA . LEU A 1 104 ? 9.690 1.644 4.489 1.00 94.94 104 LEU A CA 1
ATOM 808 C C . LEU A 1 104 ? 9.569 1.757 2.968 1.00 94.94 104 LEU A C 1
ATOM 810 O O . LEU A 1 104 ? 10.562 1.617 2.256 1.00 94.94 104 LEU A O 1
ATOM 814 N N . MET A 1 105 ? 8.381 2.096 2.463 1.00 95.00 105 MET A N 1
ATOM 815 C CA . MET A 1 105 ? 8.181 2.328 1.034 1.00 95.00 105 MET A CA 1
ATOM 816 C C . MET A 1 105 ? 9.035 3.492 0.504 1.00 95.00 105 MET A C 1
ATOM 818 O O . MET A 1 105 ? 9.581 3.448 -0.593 1.00 95.00 105 MET A O 1
ATOM 822 N N . ASP A 1 106 ? 9.180 4.566 1.265 1.00 93.06 106 ASP A N 1
ATOM 823 C CA . ASP A 1 106 ? 9.988 5.710 0.850 1.00 93.06 106 ASP A CA 1
ATOM 824 C C . ASP A 1 106 ? 11.499 5.421 0.895 1.00 93.06 106 ASP A C 1
ATOM 826 O O . ASP A 1 106 ? 12.266 5.974 0.109 1.00 93.06 106 ASP A O 1
ATOM 830 N N . GLN A 1 107 ? 11.952 4.558 1.804 1.00 92.06 107 GLN A N 1
ATOM 831 C CA . GLN A 1 107 ? 13.353 4.135 1.887 1.00 92.06 107 GLN A CA 1
ATOM 832 C C . GLN A 1 107 ? 13.733 3.149 0.778 1.00 92.06 107 GLN A C 1
ATOM 834 O O . GLN A 1 107 ? 14.863 3.181 0.297 1.00 92.06 107 GLN A O 1
ATOM 839 N N . LEU A 1 108 ? 12.800 2.282 0.376 1.00 92.75 108 LEU A N 1
ATOM 840 C CA . LEU A 1 108 ? 13.035 1.227 -0.611 1.00 92.75 108 LEU A CA 1
ATOM 841 C C . LEU A 1 108 ? 12.798 1.668 -2.063 1.00 92.75 108 LEU A C 1
ATOM 843 O O . LEU A 1 108 ? 13.042 0.876 -2.971 1.00 92.75 108 LEU A O 1
ATOM 847 N N . ASP A 1 109 ? 12.328 2.896 -2.300 1.00 91.19 109 ASP A N 1
ATOM 848 C CA . ASP A 1 109 ? 12.092 3.419 -3.648 1.00 91.19 109 ASP A CA 1
ATOM 849 C C . ASP A 1 109 ? 13.427 3.734 -4.365 1.00 91.19 109 ASP A C 1
ATOM 851 O O . ASP A 1 109 ? 14.092 4.719 -4.027 1.00 91.19 109 ASP A O 1
ATOM 855 N N . PRO A 1 110 ? 13.829 2.955 -5.393 1.00 88.00 110 PRO A N 1
ATOM 856 C CA . PRO A 1 110 ? 15.080 3.187 -6.114 1.00 88.00 110 PRO A CA 1
ATOM 857 C C . PRO A 1 110 ? 15.040 4.455 -6.978 1.00 88.00 110 PRO A C 1
ATOM 859 O O . PRO A 1 110 ? 16.081 4.931 -7.434 1.00 88.00 110 PRO A O 1
ATOM 862 N N . LEU A 1 111 ? 13.847 4.999 -7.233 1.00 85.06 111 LEU A N 1
ATOM 863 C CA . LEU A 1 111 ? 13.644 6.222 -7.997 1.00 85.06 111 LEU A CA 1
ATOM 864 C C . LEU A 1 111 ? 13.625 7.463 -7.111 1.00 85.06 111 LEU A C 1
ATOM 866 O O . LEU A 1 111 ? 13.564 8.564 -7.651 1.00 85.06 111 LEU A O 1
ATOM 870 N N . ARG A 1 112 ? 13.735 7.319 -5.786 1.00 83.44 112 ARG A N 1
ATOM 871 C CA . ARG A 1 112 ? 13.697 8.435 -4.836 1.00 83.44 112 ARG A CA 1
ATOM 872 C C . ARG A 1 112 ? 14.624 9.588 -5.213 1.00 83.44 112 ARG A C 1
ATOM 874 O O . ARG A 1 112 ? 14.210 10.734 -5.134 1.00 83.44 112 ARG A O 1
ATOM 881 N N . ASP A 1 113 ? 15.848 9.312 -5.648 1.00 82.88 113 ASP A N 1
ATOM 882 C CA . ASP A 1 113 ? 16.802 10.382 -5.968 1.00 82.88 113 ASP A CA 1
ATOM 883 C C . ASP A 1 113 ? 16.630 10.933 -7.393 1.00 82.88 113 ASP A C 1
ATOM 885 O O . ASP A 1 113 ? 16.999 12.073 -7.669 1.00 82.88 113 ASP A O 1
ATOM 889 N N . ARG A 1 114 ? 16.060 10.140 -8.312 1.00 81.38 114 ARG A N 1
ATOM 890 C CA . ARG A 1 114 ? 15.881 10.524 -9.727 1.00 81.38 114 ARG A CA 1
ATOM 891 C C . ARG A 1 114 ? 14.541 11.212 -9.991 1.00 81.38 114 ARG A C 1
ATOM 893 O O . ARG A 1 114 ? 14.477 12.126 -10.808 1.00 81.38 114 ARG A O 1
ATOM 900 N N . TYR A 1 115 ? 13.493 10.781 -9.295 1.00 79.06 115 TYR A N 1
ATOM 901 C CA . TYR A 1 115 ? 12.113 11.257 -9.403 1.00 79.06 115 TYR A CA 1
ATOM 902 C C . TYR A 1 115 ? 11.496 11.448 -8.000 1.00 79.06 115 TYR A C 1
ATOM 904 O O . TYR A 1 115 ? 10.495 10.811 -7.666 1.00 79.06 115 TYR A O 1
ATOM 912 N N . PRO A 1 116 ? 12.060 12.343 -7.164 1.00 64.88 116 PRO A N 1
ATOM 913 C CA . PRO A 1 116 ? 11.775 12.445 -5.722 1.00 64.88 116 PRO A CA 1
ATOM 914 C C . PRO A 1 116 ? 10.332 12.768 -5.331 1.00 64.88 116 PRO A C 1
ATOM 916 O O . PRO A 1 116 ? 9.991 12.750 -4.146 1.00 64.88 116 PRO A O 1
ATOM 919 N N . HIS A 1 117 ? 9.477 13.113 -6.291 1.00 67.06 117 HIS A N 1
ATOM 920 C CA . HIS A 1 117 ? 8.185 13.715 -5.998 1.00 67.06 117 HIS A CA 1
ATOM 921 C C . HIS A 1 117 ? 6.990 12.816 -6.296 1.00 67.06 117 HIS A C 1
ATOM 923 O O . HIS A 1 117 ? 5.974 12.985 -5.637 1.00 67.06 117 HIS A O 1
ATOM 929 N N . GLU A 1 118 ? 7.056 11.849 -7.211 1.00 82.94 118 GLU A N 1
ATOM 930 C CA . GLU A 1 118 ? 5.817 11.203 -7.673 1.00 82.94 118 GLU A CA 1
ATOM 931 C C . GLU A 1 118 ? 5.233 10.225 -6.645 1.00 82.94 118 GLU A C 1
ATOM 933 O O . GLU A 1 118 ? 4.110 10.418 -6.176 1.00 82.94 118 GLU A O 1
ATOM 938 N N . ASN A 1 119 ? 6.005 9.220 -6.227 1.00 89.31 119 ASN A N 1
ATOM 939 C CA . ASN A 1 119 ? 5.547 8.229 -5.247 1.00 89.31 119 ASN A CA 1
ATOM 940 C C . ASN A 1 119 ? 5.359 8.848 -3.860 1.00 89.31 119 ASN A C 1
ATOM 942 O O . ASN A 1 119 ? 4.309 8.698 -3.227 1.00 89.31 119 ASN A O 1
ATOM 946 N N . ARG A 1 120 ? 6.367 9.598 -3.400 1.00 92.06 120 ARG A N 1
ATOM 947 C CA . ARG A 1 120 ? 6.366 10.209 -2.070 1.00 92.06 120 ARG A CA 1
ATOM 948 C C . ARG A 1 120 ? 5.208 11.190 -1.894 1.00 92.06 120 ARG A C 1
ATOM 950 O O . ARG A 1 120 ? 4.485 11.095 -0.906 1.00 92.06 120 ARG A O 1
ATOM 957 N N . GLN A 1 121 ? 4.998 12.115 -2.836 1.00 90.81 121 GLN A N 1
ATOM 958 C CA . GLN A 1 121 ? 3.942 13.125 -2.708 1.00 90.81 121 GLN A CA 1
ATOM 959 C C . GLN A 1 121 ? 2.543 12.509 -2.818 1.00 90.81 121 GLN A C 1
ATOM 961 O O . GLN A 1 121 ? 1.637 12.925 -2.088 1.00 90.81 121 GLN A O 1
ATOM 966 N N . ALA A 1 122 ? 2.359 11.512 -3.693 1.00 92.00 122 ALA A N 1
ATOM 967 C CA . ALA A 1 122 ? 1.097 10.785 -3.803 1.00 92.00 122 ALA A CA 1
ATOM 968 C C . ALA A 1 122 ? 0.735 10.118 -2.468 1.00 92.00 122 ALA A C 1
ATOM 970 O O . ALA A 1 122 ? -0.353 10.348 -1.935 1.00 92.00 122 ALA A O 1
ATOM 971 N N . ASN A 1 123 ? 1.680 9.390 -1.872 1.00 94.94 123 ASN A N 1
ATOM 972 C CA . ASN A 1 123 ? 1.462 8.701 -0.602 1.00 94.94 123 ASN A CA 1
ATOM 973 C C . ASN A 1 123 ? 1.295 9.678 0.575 1.00 94.94 123 ASN A C 1
ATOM 975 O O . ASN A 1 123 ? 0.395 9.496 1.391 1.00 94.94 123 ASN A O 1
ATOM 979 N N . LE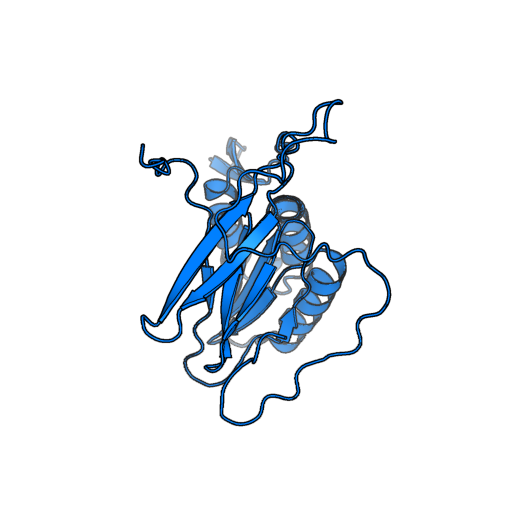U A 1 124 ? 2.055 10.780 0.632 1.00 93.88 124 LEU A N 1
ATOM 980 C CA . LEU A 1 124 ? 1.846 11.838 1.634 1.00 93.88 124 LEU A CA 1
ATOM 981 C C . LEU A 1 124 ? 0.456 12.474 1.534 1.00 93.88 124 LEU A C 1
ATOM 983 O O . LEU A 1 124 ? -0.135 12.822 2.553 1.00 93.88 124 LEU A O 1
ATOM 987 N N . THR A 1 125 ? -0.089 12.609 0.325 1.00 92.12 125 THR A N 1
ATOM 988 C CA . THR A 1 125 ? -1.450 13.125 0.128 1.00 92.12 125 THR A CA 1
ATOM 989 C C . THR A 1 125 ? -2.497 12.149 0.666 1.00 92.12 125 THR A C 1
ATOM 991 O O . THR A 1 125 ? -3.473 12.581 1.282 1.00 92.12 125 THR A O 1
ATOM 994 N N . VAL A 1 126 ? -2.293 10.840 0.479 1.00 93.06 126 VAL A N 1
ATOM 995 C CA . VAL A 1 126 ? -3.141 9.804 1.091 1.00 93.06 126 VAL A CA 1
ATOM 996 C C . VAL A 1 126 ? -3.069 9.888 2.613 1.00 93.06 126 VAL A C 1
ATOM 998 O O . VAL A 1 126 ? -4.109 9.976 3.264 1.00 93.06 126 VAL A O 1
ATOM 1001 N N . LEU A 1 127 ? -1.861 9.941 3.179 1.00 92.31 127 LEU A N 1
ATOM 1002 C CA . LEU A 1 127 ? -1.672 10.058 4.625 1.00 92.31 127 LEU A CA 1
ATOM 1003 C C . LEU A 1 127 ? -2.298 11.339 5.183 1.00 92.31 127 LEU A C 1
ATOM 1005 O O . LEU A 1 127 ? -2.933 11.297 6.230 1.00 92.31 127 LEU A O 1
ATOM 1009 N N . PHE A 1 128 ? -2.197 12.467 4.477 1.00 91.12 128 PHE A N 1
ATOM 1010 C CA . PHE A 1 128 ? -2.823 13.723 4.892 1.00 91.12 128 PHE A CA 1
ATOM 1011 C C . PHE A 1 128 ? -4.348 13.591 4.976 1.00 91.12 128 PHE A C 1
ATOM 1013 O O . PHE A 1 128 ? -4.952 14.004 5.963 1.00 91.12 128 PHE A O 1
ATOM 1020 N N . ARG A 1 129 ? -4.976 12.944 3.984 1.00 88.38 129 ARG A N 1
ATOM 1021 C CA . ARG A 1 129 ? -6.422 12.658 3.997 1.00 88.38 129 ARG A CA 1
ATOM 1022 C C . ARG A 1 129 ? -6.820 11.696 5.116 1.00 88.38 129 ARG A C 1
ATOM 1024 O O . ARG A 1 129 ? -7.915 11.819 5.651 1.00 88.38 129 ARG A O 1
ATOM 1031 N N . ALA A 1 130 ? -5.924 10.788 5.493 1.00 86.81 130 ALA A N 1
ATOM 1032 C CA . ALA A 1 130 ? -6.092 9.886 6.629 1.00 86.81 130 ALA A CA 1
ATOM 1033 C C . ALA A 1 130 ? -5.759 10.536 7.993 1.00 86.81 130 ALA A C 1
ATOM 1035 O O . ALA A 1 130 ? -5.737 9.846 9.006 1.00 86.81 130 ALA A O 1
ATOM 1036 N N . SER A 1 131 ? -5.499 11.852 8.044 1.00 89.00 131 SER A N 1
ATOM 1037 C CA . SER A 1 131 ? -5.025 12.581 9.239 1.00 89.00 131 SER A CA 1
ATOM 1038 C C . SER A 1 131 ? -3.697 12.073 9.824 1.00 89.00 131 SER A C 1
ATOM 1040 O O . SER A 1 131 ? -3.386 12.329 10.984 1.00 89.00 131 SER A O 1
ATOM 1042 N N . MET A 1 132 ? -2.891 11.395 9.004 1.00 87.25 132 MET A N 1
ATOM 1043 C CA . MET A 1 132 ? -1.571 10.847 9.341 1.00 87.25 132 MET A CA 1
ATOM 1044 C C . MET A 1 132 ? -0.411 11.685 8.783 1.00 87.25 132 MET A C 1
ATOM 1046 O O . MET A 1 132 ? 0.758 11.352 8.945 1.00 87.25 132 MET A O 1
ATOM 1050 N N . ALA A 1 133 ? -0.696 12.795 8.110 1.00 90.94 133 ALA A N 1
ATOM 1051 C CA . ALA A 1 133 ? 0.312 13.768 7.709 1.00 90.94 133 ALA A CA 1
ATOM 1052 C C . ALA A 1 133 ? -0.196 15.181 7.986 1.00 90.94 133 ALA A C 1
ATOM 1054 O O . ALA A 1 133 ? -1.397 15.408 8.135 1.00 90.94 133 ALA A O 1
ATOM 1055 N N . ARG A 1 134 ? 0.721 16.144 8.050 1.00 91.62 134 ARG A N 1
ATOM 1056 C CA . ARG A 1 134 ? 0.409 17.553 8.309 1.00 91.62 134 ARG A CA 1
ATOM 1057 C C . ARG A 1 134 ? 1.200 18.471 7.395 1.00 91.62 134 ARG A C 1
ATOM 1059 O O . ARG A 1 134 ? 2.266 18.106 6.906 1.00 91.62 134 ARG A O 1
ATOM 1066 N N . ILE A 1 135 ? 0.692 19.683 7.214 1.00 93.06 135 ILE A N 1
ATOM 1067 C CA . ILE A 1 135 ? 1.405 20.743 6.505 1.00 93.06 135 ILE A CA 1
ATOM 1068 C C . ILE A 1 135 ? 2.356 21.434 7.488 1.00 93.06 135 ILE A C 1
ATOM 1070 O O . ILE A 1 135 ? 1.931 21.898 8.546 1.00 93.06 135 ILE A O 1
ATOM 1074 N N . VAL A 1 136 ? 3.635 21.524 7.131 1.00 91.88 136 VAL A N 1
ATOM 1075 C CA . VAL A 1 136 ? 4.690 22.198 7.896 1.00 91.88 136 VAL A CA 1
ATOM 1076 C C . VAL A 1 136 ? 5.303 23.303 7.040 1.00 91.88 136 VAL A C 1
ATOM 1078 O O . VAL A 1 136 ? 5.529 23.127 5.843 1.00 91.88 136 VAL A O 1
ATOM 1081 N N . LYS A 1 137 ? 5.574 24.465 7.645 1.00 92.50 137 LYS A N 1
ATOM 1082 C CA . LYS A 1 137 ? 6.300 25.562 6.992 1.00 92.50 137 LYS A CA 1
ATOM 1083 C C . LYS A 1 137 ? 7.806 25.350 7.163 1.00 92.50 137 LYS A C 1
ATOM 1085 O O . LYS A 1 137 ? 8.295 25.314 8.290 1.00 92.50 137 LYS A O 1
ATOM 1090 N N . ARG A 1 138 ? 8.533 25.235 6.052 1.00 92.50 138 ARG A N 1
ATOM 1091 C CA . ARG A 1 138 ? 10.000 25.127 5.976 1.00 92.50 138 ARG A CA 1
ATOM 1092 C C . ARG A 1 138 ? 10.577 26.314 5.198 1.00 92.50 138 ARG A C 1
ATOM 1094 O O . ARG A 1 138 ? 9.827 27.082 4.596 1.00 92.50 138 ARG A O 1
ATOM 1101 N N . GLU A 1 139 ? 11.904 26.452 5.183 1.00 86.75 139 GLU A N 1
ATOM 1102 C CA . GLU A 1 139 ? 12.601 27.540 4.468 1.00 86.75 139 GLU A CA 1
ATOM 1103 C C . GLU A 1 139 ? 12.305 27.565 2.953 1.00 86.75 139 GLU A C 1
ATOM 1105 O O . GLU A 1 139 ? 12.407 28.614 2.329 1.00 86.75 139 GLU A O 1
ATOM 1110 N N . GLY A 1 140 ? 11.833 26.452 2.377 1.00 88.38 140 GLY A N 1
ATOM 1111 C CA . GLY A 1 140 ? 11.409 26.347 0.974 1.00 88.38 140 GLY A CA 1
ATOM 1112 C C . GLY A 1 140 ? 9.896 26.408 0.719 1.00 88.38 140 GLY A C 1
ATOM 1113 O O . GLY A 1 140 ? 9.474 26.142 -0.402 1.00 88.38 140 GLY A O 1
ATOM 1114 N N . GLY A 1 141 ? 9.064 26.706 1.725 1.00 91.31 141 GLY A N 1
ATOM 1115 C CA . GLY A 1 141 ? 7.604 26.783 1.583 1.00 91.31 141 GLY A CA 1
ATOM 1116 C C . GLY A 1 141 ? 6.831 25.775 2.438 1.00 91.31 141 GLY A C 1
ATOM 1117 O O . GLY A 1 141 ? 7.310 25.312 3.473 1.00 91.31 141 GLY A O 1
ATOM 1118 N N . LEU A 1 142 ? 5.592 25.484 2.035 1.00 89.56 142 LEU A N 1
ATOM 1119 C CA . LEU A 1 142 ? 4.721 24.525 2.718 1.00 89.56 142 LEU A CA 1
ATOM 1120 C C . LEU A 1 142 ? 5.003 23.107 2.213 1.00 89.56 142 LEU A C 1
ATOM 1122 O O . LEU A 1 142 ? 4.999 22.869 1.008 1.00 89.56 142 LEU A O 1
ATOM 1126 N N . GLN A 1 143 ? 5.225 22.173 3.133 1.00 89.88 143 GLN A N 1
ATOM 1127 C CA . GLN A 1 143 ? 5.528 20.774 2.829 1.00 89.88 143 GLN A CA 1
ATOM 1128 C C . GLN A 1 143 ? 4.616 19.843 3.629 1.00 89.88 143 GLN A C 1
ATOM 1130 O O . GLN A 1 143 ? 4.238 20.167 4.754 1.00 89.88 143 GLN A O 1
ATOM 1135 N N . LEU A 1 144 ? 4.254 18.692 3.054 1.00 90.50 144 LEU A N 1
ATOM 1136 C CA . LEU A 1 144 ? 3.595 17.619 3.798 1.00 90.50 144 LEU A CA 1
ATOM 1137 C C . LEU A 1 144 ? 4.647 16.773 4.511 1.00 90.50 144 LEU A C 1
ATOM 1139 O O . LEU A 1 144 ? 5.618 16.332 3.898 1.00 90.50 144 LEU A O 1
ATOM 1143 N N . GLU A 1 145 ? 4.425 16.512 5.792 1.00 91.31 145 GLU A N 1
ATOM 1144 C CA . GLU A 1 145 ? 5.264 15.626 6.594 1.00 91.31 145 GLU A CA 1
ATOM 1145 C C . GLU A 1 145 ? 4.397 14.571 7.283 1.00 91.31 145 GLU A C 1
ATOM 1147 O O . GLU A 1 145 ? 3.304 14.910 7.758 1.00 91.31 145 GLU A O 1
ATOM 1152 N N . PRO A 1 146 ? 4.862 13.309 7.363 1.00 90.56 146 PRO A N 1
ATOM 1153 C CA . PRO A 1 146 ? 4.185 12.302 8.162 1.00 90.56 146 PRO A CA 1
ATOM 1154 C C . PRO A 1 146 ? 4.143 12.780 9.615 1.00 90.56 146 PRO A C 1
ATOM 1156 O O . PRO A 1 146 ? 5.114 13.327 10.140 1.00 90.56 146 PRO A O 1
ATOM 1159 N N . SER A 1 147 ? 2.999 12.603 10.260 1.00 87.00 147 SER A N 1
ATOM 1160 C CA . SER A 1 147 ? 2.790 12.991 11.645 1.00 87.00 147 SER A CA 1
ATOM 1161 C C . SER A 1 147 ? 2.256 11.783 12.378 1.00 87.00 147 SER A C 1
ATOM 1163 O O . SER A 1 147 ? 1.139 11.351 12.112 1.00 87.00 147 SER A O 1
ATOM 1165 N N . TYR A 1 148 ? 3.040 11.267 13.321 1.00 74.56 148 TYR A N 1
ATOM 1166 C CA . TYR A 1 148 ? 2.536 10.264 14.243 1.00 74.56 148 TYR A CA 1
ATOM 1167 C C . TYR A 1 148 ? 1.502 10.939 15.142 1.00 74.56 148 TYR A C 1
ATOM 1169 O O . TYR A 1 148 ? 1.843 11.691 16.057 1.00 74.56 148 TYR A O 1
ATOM 1177 N N . VAL A 1 149 ? 0.229 10.740 14.829 1.00 61.75 149 VAL A N 1
ATOM 1178 C CA . VAL A 1 149 ? -0.857 11.037 15.751 1.00 61.75 149 VAL A CA 1
ATOM 1179 C C . VAL A 1 149 ? -1.191 9.694 16.380 1.00 61.75 149 VAL A C 1
ATOM 1181 O O . VAL A 1 149 ? -1.713 8.839 15.667 1.00 61.75 149 VAL A O 1
ATOM 1184 N N . PRO A 1 150 ? -0.869 9.460 17.668 1.00 54.19 150 PRO A N 1
ATOM 1185 C CA . PRO A 1 150 ? -1.343 8.268 18.347 1.00 54.19 150 PRO A CA 1
ATOM 1186 C C . PRO A 1 150 ? -2.863 8.265 18.206 1.00 54.19 150 PRO A C 1
ATOM 1188 O O . PRO A 1 150 ? -3.540 9.137 18.758 1.00 54.19 150 PRO A O 1
ATOM 1191 N N . GLN A 1 151 ? -3.402 7.342 17.413 1.00 51.84 151 GLN A N 1
ATOM 1192 C CA . GLN A 1 151 ? -4.838 7.126 17.414 1.00 51.84 151 GLN A CA 1
ATOM 1193 C C . GLN A 1 151 ? -5.185 6.718 18.851 1.00 51.84 151 GLN A C 1
ATOM 1195 O O . GLN A 1 151 ? -4.516 5.832 19.398 1.00 51.84 151 GLN A O 1
ATOM 1200 N N . PRO A 1 152 ? -6.176 7.350 19.510 1.00 46.78 152 PRO A N 1
ATOM 1201 C CA . PRO A 1 152 ? -6.717 6.764 20.727 1.00 46.78 152 PRO A CA 1
ATOM 1202 C C . PRO A 1 152 ? -7.088 5.330 20.367 1.00 46.78 152 PRO A C 1
ATOM 1204 O O . PRO A 1 152 ? -7.669 5.121 19.304 1.00 46.78 152 PRO A O 1
ATOM 1207 N N . SER A 1 153 ? -6.680 4.366 21.192 1.00 42.91 153 SER A N 1
ATOM 1208 C CA . SER A 1 153 ? -6.830 2.929 20.965 1.00 42.91 153 SER A CA 1
ATOM 1209 C C . SER A 1 153 ? -8.294 2.559 20.719 1.00 42.91 153 SER A C 1
ATOM 1211 O O . SER A 1 153 ? -9.015 2.103 21.603 1.00 42.91 153 SER A O 1
ATOM 1213 N N . ARG A 1 154 ? -8.761 2.768 19.490 1.00 45.72 154 ARG A N 1
ATOM 1214 C CA . ARG A 1 154 ? -10.059 2.325 19.020 1.00 45.72 154 ARG A CA 1
ATOM 1215 C C . ARG A 1 154 ? -9.908 0.835 18.785 1.00 45.72 154 ARG A C 1
ATOM 1217 O O . ARG A 1 154 ? -9.416 0.397 17.753 1.00 45.72 154 ARG A O 1
ATOM 1224 N N . ARG A 1 155 ? -10.273 0.052 19.801 1.00 44.34 155 ARG A N 1
ATOM 1225 C CA . ARG A 1 155 ? -10.437 -1.394 19.664 1.00 44.34 155 ARG A CA 1
ATOM 1226 C C . ARG A 1 155 ? -11.535 -1.642 18.625 1.00 44.34 155 ARG A C 1
ATOM 1228 O O . ARG A 1 155 ? -12.692 -1.298 18.850 1.00 44.34 155 ARG A O 1
ATOM 1235 N N . ILE A 1 156 ? -11.153 -2.205 17.484 1.00 47.44 156 ILE A N 1
ATOM 1236 C CA . ILE A 1 156 ? -12.062 -2.717 16.450 1.00 47.44 156 ILE A CA 1
ATOM 1237 C C . ILE A 1 156 ? -12.710 -3.986 17.032 1.00 47.44 156 ILE A C 1
ATOM 1239 O O . ILE A 1 156 ? -12.019 -4.857 17.551 1.00 47.44 156 ILE A O 1
ATOM 1243 N N . VAL A 1 157 ? -14.018 -3.996 17.293 1.00 46.25 157 VAL A N 1
ATOM 1244 C CA . VAL A 1 157 ? -15.152 -4.220 16.379 1.00 46.25 157 VAL A CA 1
ATOM 1245 C C . VAL A 1 157 ? -15.025 -5.527 15.602 1.00 46.25 157 VAL A C 1
ATOM 1247 O O . VAL A 1 157 ? -14.423 -5.530 14.534 1.00 46.25 157 VAL A O 1
ATOM 1250 N N . SER A 1 158 ? -15.616 -6.634 16.069 1.00 43.53 158 SER A N 1
ATOM 1251 C CA . SER A 1 158 ? -15.699 -7.790 15.169 1.00 43.53 158 SER A CA 1
ATOM 1252 C C . SER A 1 158 ? -16.609 -7.419 13.997 1.00 43.53 158 SER A C 1
ATOM 1254 O O . SER A 1 158 ? -17.703 -6.870 14.169 1.00 43.53 158 SER A O 1
ATOM 1256 N N . VAL A 1 159 ? -16.103 -7.633 12.785 1.00 44.34 159 VAL A N 1
ATOM 1257 C CA . VAL A 1 159 ? -16.843 -7.380 11.555 1.00 44.34 159 VAL A CA 1
ATOM 1258 C C . VAL A 1 159 ? -17.368 -8.726 11.078 1.00 44.34 159 VAL A C 1
ATOM 1260 O O . VAL A 1 159 ? -16.635 -9.522 10.496 1.00 44.34 159 VAL A O 1
ATOM 1263 N N . GLY A 1 160 ? -18.635 -9.001 11.377 1.00 47.44 160 GLY A N 1
ATOM 1264 C CA . GLY A 1 160 ? -19.348 -10.132 10.797 1.00 47.44 160 GLY A CA 1
ATOM 1265 C C . GLY A 1 160 ? -19.768 -9.762 9.382 1.00 47.44 160 GLY A C 1
ATOM 1266 O O . GLY A 1 160 ? -20.430 -8.745 9.184 1.00 47.44 160 GLY A O 1
ATOM 1267 N N . LEU A 1 161 ? -19.363 -10.547 8.393 1.00 46.62 161 LEU A N 1
ATOM 1268 C CA . LEU A 1 161 ? -19.755 -10.340 7.002 1.00 46.62 161 LEU A CA 1
ATOM 1269 C C . LEU A 1 161 ? -20.611 -11.518 6.576 1.00 46.62 161 LEU A C 1
ATOM 1271 O O . LEU A 1 161 ? -20.171 -12.662 6.652 1.00 46.62 161 LEU A O 1
ATOM 1275 N N . PHE A 1 162 ? -21.831 -11.232 6.139 1.00 55.78 162 PHE A N 1
ATOM 1276 C CA . PHE A 1 162 ? -22.759 -12.245 5.648 1.00 55.78 162 PHE A CA 1
ATOM 1277 C C . PHE A 1 162 ? -23.183 -11.860 4.236 1.00 55.78 162 PHE A C 1
ATOM 1279 O O . PHE A 1 162 ? -23.619 -10.733 3.992 1.00 55.78 162 PHE A O 1
ATOM 1286 N N . GLY A 1 163 ? -23.010 -12.785 3.298 1.00 41.69 163 GLY A N 1
ATOM 1287 C CA . GLY A 1 163 ? -23.505 -12.632 1.938 1.00 41.69 163 GLY A CA 1
ATOM 1288 C C . GLY A 1 163 ? -24.902 -13.221 1.822 1.00 41.69 163 GLY A C 1
ATOM 1289 O O . GLY A 1 163 ? -25.119 -14.361 2.224 1.00 41.69 163 GLY A O 1
ATOM 1290 N N . ASP A 1 164 ? -25.824 -12.463 1.241 1.00 48.69 16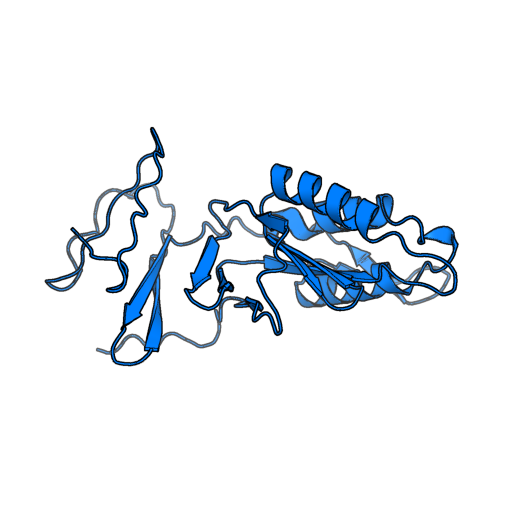4 ASP A N 1
ATOM 1291 C CA . ASP A 1 164 ? -27.066 -13.010 0.709 1.00 48.69 164 ASP A CA 1
ATOM 1292 C C . ASP A 1 164 ? -26.845 -13.341 -0.775 1.00 48.69 164 ASP A C 1
ATOM 1294 O O . ASP A 1 164 ? -26.560 -12.472 -1.607 1.00 48.69 164 ASP A O 1
ATOM 1298 N N . HIS A 1 165 ? -26.920 -14.633 -1.091 1.00 41.09 165 HIS A N 1
ATOM 1299 C CA . HIS A 1 165 ? -26.690 -15.150 -2.435 1.00 41.09 165 HIS A CA 1
ATOM 1300 C C . HIS A 1 165 ? -27.810 -14.761 -3.415 1.00 41.09 165 HIS A C 1
ATOM 1302 O O . HIS A 1 165 ? -27.544 -14.586 -4.605 1.00 41.09 165 HIS A O 1
ATOM 1308 N N . GLU A 1 166 ? -29.047 -14.595 -2.941 1.00 45.66 166 GLU A N 1
ATOM 1309 C CA . GLU A 1 166 ? -30.192 -14.256 -3.793 1.00 45.66 166 GLU A CA 1
ATOM 1310 C C . GLU A 1 166 ? -30.137 -12.795 -4.236 1.00 45.66 166 GLU A C 1
ATOM 1312 O O . GLU A 1 166 ? -30.366 -12.473 -5.403 1.00 45.66 166 GLU A O 1
ATOM 1317 N N . THR A 1 167 ? -29.771 -11.905 -3.318 1.00 48.50 167 THR A N 1
ATOM 1318 C CA . THR A 1 167 ? -29.728 -10.458 -3.572 1.00 48.50 167 THR A CA 1
ATOM 1319 C C . THR A 1 167 ? -28.353 -9.962 -4.017 1.00 48.50 167 THR A C 1
ATOM 1321 O O . THR A 1 167 ? -28.226 -8.819 -4.463 1.00 48.50 167 THR A O 1
ATOM 1324 N N . ARG A 1 168 ? -27.318 -10.813 -3.937 1.00 48.03 168 ARG A N 1
ATOM 1325 C CA . ARG A 1 168 ? -25.905 -10.456 -4.160 1.00 48.03 168 ARG A CA 1
ATOM 1326 C C . ARG A 1 168 ? -25.450 -9.285 -3.284 1.00 48.03 168 ARG A C 1
ATOM 1328 O O . ARG A 1 168 ? -24.549 -8.536 -3.672 1.00 48.03 168 ARG A O 1
ATOM 1335 N N . THR A 1 169 ? -26.063 -9.109 -2.114 1.00 40.81 169 THR A N 1
ATOM 1336 C CA . THR A 1 169 ? -25.678 -8.067 -1.163 1.00 40.81 169 THR A CA 1
ATOM 1337 C C . THR A 1 169 ? -24.825 -8.633 -0.042 1.00 40.81 169 THR A C 1
ATOM 1339 O O . THR A 1 169 ? -25.097 -9.702 0.502 1.00 40.81 169 THR A O 1
ATOM 1342 N N . VAL A 1 170 ? -23.783 -7.887 0.320 1.00 43.19 170 VAL A N 1
ATOM 1343 C CA . VAL A 1 170 ? -22.982 -8.158 1.513 1.00 43.19 170 VAL A CA 1
ATOM 1344 C C . VAL A 1 170 ? -23.497 -7.276 2.633 1.00 43.19 170 VAL A C 1
ATOM 1346 O O . VAL A 1 170 ? -23.519 -6.049 2.517 1.00 43.19 170 VAL A O 1
ATOM 1349 N N . HIS A 1 171 ? -23.895 -7.914 3.722 1.00 45.22 171 HIS A N 1
ATOM 1350 C CA . HIS A 1 171 ? -24.238 -7.247 4.958 1.00 45.22 171 HIS A CA 1
ATOM 1351 C C . HIS A 1 171 ? -23.011 -7.238 5.860 1.00 45.22 171 HIS A C 1
ATOM 1353 O O . HIS A 1 171 ? -22.424 -8.278 6.156 1.00 45.22 171 HIS A O 1
ATOM 1359 N N . THR A 1 172 ? -22.640 -6.043 6.301 1.00 42.50 172 THR A N 1
ATOM 1360 C CA . THR A 1 172 ? -21.576 -5.846 7.278 1.00 42.50 172 THR A CA 1
ATOM 1361 C C . THR A 1 172 ? -22.226 -5.598 8.631 1.00 42.50 172 THR A C 1
ATOM 1363 O O . THR A 1 172 ? -22.851 -4.557 8.836 1.00 42.50 172 THR A O 1
ATOM 1366 N N . ALA A 1 173 ? -22.090 -6.536 9.563 1.00 45.84 173 ALA A N 1
ATOM 1367 C CA . ALA A 1 173 ? -22.414 -6.307 10.961 1.00 45.84 173 ALA A CA 1
ATOM 1368 C C . ALA A 1 173 ? -21.173 -5.825 11.706 1.00 45.84 173 ALA A C 1
ATOM 1370 O O . ALA A 1 173 ? -20.102 -6.424 11.630 1.00 45.84 173 ALA A O 1
ATOM 1371 N N . ARG A 1 174 ? -21.341 -4.735 12.451 1.00 45.81 174 ARG A N 1
ATOM 1372 C CA . ARG A 1 174 ? -20.358 -4.254 13.418 1.00 45.81 174 ARG A CA 1
ATOM 1373 C C . ARG A 1 174 ? -20.752 -4.750 14.796 1.00 45.81 174 ARG A C 1
ATOM 1375 O O . ARG A 1 174 ? -21.830 -4.398 15.265 1.00 45.81 174 ARG A O 1
ATOM 1382 N N . ILE A 1 175 ? -19.873 -5.488 15.460 1.00 46.94 175 ILE A N 1
ATOM 1383 C CA . ILE A 1 175 ? -20.000 -5.756 16.892 1.00 46.94 175 ILE A CA 1
ATOM 1384 C C . ILE A 1 175 ? -18.971 -4.896 17.609 1.00 46.94 175 ILE A C 1
ATOM 1386 O O . ILE A 1 175 ? -17.811 -5.276 17.710 1.00 46.94 175 ILE A O 1
ATOM 1390 N N . LEU A 1 176 ? -19.378 -3.704 18.046 1.00 40.31 176 LEU A N 1
ATOM 1391 C CA . LEU A 1 176 ? -18.538 -2.817 18.851 1.00 40.31 176 LEU A CA 1
ATOM 1392 C C . LEU A 1 176 ? -18.349 -3.417 20.245 1.00 40.31 176 LEU A C 1
ATOM 1394 O O . LEU A 1 176 ? -19.322 -3.634 20.958 1.00 40.31 176 LEU A O 1
ATOM 1398 N N . PHE A 1 177 ? -17.097 -3.657 20.629 1.00 41.84 177 PHE A N 1
ATOM 1399 C CA . PHE A 1 177 ? -16.743 -4.044 21.989 1.00 41.84 177 PHE A CA 1
ATOM 1400 C C . PHE A 1 177 ? -16.105 -2.846 22.687 1.00 41.84 177 PHE A C 1
ATOM 1402 O O . PHE A 1 177 ? -14.970 -2.475 22.386 1.00 41.84 177 PHE A O 1
ATOM 1409 N N . GLU A 1 178 ? -16.828 -2.236 23.624 1.00 36.62 178 GLU A N 1
ATOM 1410 C CA . GLU A 1 178 ? -16.230 -1.285 24.556 1.00 36.62 178 GLU A CA 1
ATOM 1411 C C . GLU A 1 178 ? -15.470 -2.066 25.628 1.00 36.62 178 GLU A C 1
ATOM 1413 O O . GLU A 1 178 ? -16.019 -2.927 26.314 1.00 36.62 178 GLU A O 1
ATOM 1418 N N . SER A 1 179 ? -14.175 -1.795 25.779 1.00 36.00 179 SER A N 1
ATOM 1419 C CA . SER A 1 179 ? -13.412 -2.379 26.875 1.00 36.00 179 SER A CA 1
ATOM 1420 C C . SER A 1 179 ? -13.688 -1.617 28.168 1.00 36.00 179 SER A C 1
ATOM 1422 O O . SER A 1 179 ? -13.022 -0.624 28.455 1.00 36.00 179 SER A O 1
ATOM 1424 N N . GLY A 1 180 ? -14.658 -2.102 28.938 1.00 38.50 180 GLY A N 1
ATOM 1425 C CA . GLY A 1 180 ? -14.813 -1.825 30.364 1.00 38.50 180 GLY A CA 1
ATOM 1426 C C . GLY A 1 180 ? -14.529 -3.084 31.200 1.00 38.50 180 GLY A C 1
ATOM 1427 O O . GLY A 1 180 ? -14.529 -4.187 30.655 1.00 38.50 180 GLY A O 1
ATOM 1428 N N . PRO A 1 181 ? -14.301 -2.960 32.519 1.00 39.72 181 PRO A N 1
ATOM 1429 C CA . PRO A 1 181 ? -14.046 -4.096 33.417 1.00 39.72 181 PRO A CA 1
ATOM 1430 C C . PRO A 1 181 ? -15.219 -5.093 33.562 1.00 39.72 181 PRO A C 1
ATOM 1432 O O . PRO A 1 181 ? -15.059 -6.105 34.233 1.00 39.72 181 PRO A O 1
ATOM 1435 N N . ASN A 1 182 ? -16.364 -4.850 32.913 1.00 39.38 182 ASN A N 1
ATOM 1436 C CA . ASN A 1 182 ? -17.598 -5.636 33.035 1.00 39.38 182 ASN A CA 1
ATOM 1437 C C . ASN A 1 182 ? -17.944 -6.389 31.730 1.00 39.38 182 ASN A C 1
ATOM 1439 O O . ASN A 1 182 ? -19.070 -6.325 31.253 1.00 39.38 182 ASN A O 1
ATOM 1443 N N . PHE A 1 183 ? -16.967 -7.054 31.105 1.00 39.56 183 PHE A N 1
ATOM 1444 C CA . PHE A 1 183 ? -17.093 -7.645 29.759 1.00 39.56 183 PHE A CA 1
ATOM 1445 C C . PHE A 1 183 ? -17.854 -8.995 29.688 1.00 39.56 183 PHE A C 1
ATOM 1447 O O . PHE A 1 183 ? -17.845 -9.636 28.641 1.00 39.56 183 PHE A O 1
ATOM 1454 N N . GLU A 1 184 ? -18.503 -9.474 30.753 1.00 35.62 184 GLU A N 1
ATOM 1455 C CA . GLU A 1 184 ? -19.043 -10.850 30.760 1.00 35.62 184 GLU A CA 1
ATOM 1456 C C . GLU A 1 184 ? -20.508 -11.041 30.334 1.00 35.62 184 GLU A C 1
ATOM 1458 O O . GLU A 1 184 ? -20.892 -12.180 30.091 1.00 35.62 184 GLU A O 1
ATOM 1463 N N . GLU A 1 185 ? -21.332 -10.010 30.139 1.00 39.31 185 GLU A N 1
ATOM 1464 C CA . GLU A 1 185 ? -22.773 -10.249 29.935 1.00 39.31 185 GLU A CA 1
ATOM 1465 C C . GLU A 1 185 ? -23.424 -9.275 28.944 1.00 39.31 185 GLU A C 1
ATOM 1467 O O . GLU A 1 185 ? -23.953 -8.259 29.370 1.00 39.31 185 GLU A O 1
ATOM 1472 N N . ASP A 1 186 ? -23.432 -9.587 27.636 1.00 36.06 186 ASP A N 1
ATOM 1473 C CA . ASP A 1 186 ? -24.564 -9.210 26.755 1.00 36.06 186 ASP A CA 1
ATOM 1474 C C . ASP A 1 186 ? -24.536 -9.898 25.364 1.00 36.06 186 ASP A C 1
ATOM 1476 O O . ASP A 1 186 ? -24.414 -9.265 24.316 1.00 36.06 186 ASP A O 1
ATOM 1480 N N . VAL A 1 187 ? -24.613 -11.236 25.316 1.00 40.38 187 VAL A N 1
ATOM 1481 C CA . VAL A 1 187 ? -24.713 -12.000 24.041 1.00 40.38 187 VAL A CA 1
ATOM 1482 C C . VAL A 1 187 ? -26.135 -12.543 23.802 1.00 40.38 187 VAL A C 1
ATOM 1484 O O . VAL A 1 187 ? -26.412 -13.175 22.787 1.00 40.38 187 VAL A O 1
ATOM 1487 N N . SER A 1 188 ? -27.082 -12.284 24.706 1.00 36.19 188 SER A N 1
ATOM 1488 C CA . SER A 1 188 ? -28.405 -12.929 24.715 1.00 36.19 188 SER A CA 1
ATOM 1489 C C . SER A 1 188 ? -29.476 -12.256 23.843 1.00 36.19 188 SER A C 1
ATOM 1491 O O . SER A 1 188 ? -30.595 -12.758 23.778 1.00 36.19 188 SER A O 1
ATOM 1493 N N . SER A 1 189 ? -29.172 -11.157 23.142 1.00 35.84 189 SER A N 1
ATOM 1494 C CA . SER A 1 189 ? -30.173 -10.373 22.390 1.00 35.84 189 SER A CA 1
ATOM 1495 C C . SER A 1 189 ? -30.128 -10.519 20.859 1.00 35.84 189 SER A C 1
ATOM 1497 O O . SER A 1 189 ? -30.802 -9.770 20.144 1.00 35.84 189 SER A O 1
ATOM 1499 N N . PHE A 1 190 ? -29.402 -11.502 20.319 1.00 39.94 190 PHE A N 1
ATOM 1500 C CA . PHE A 1 190 ? -29.446 -11.790 18.881 1.00 39.94 190 PHE A CA 1
ATOM 1501 C C . PHE A 1 190 ? -30.728 -12.547 18.499 1.00 39.94 190 PHE A C 1
ATOM 1503 O O . PHE A 1 190 ? -31.158 -13.467 19.190 1.00 39.94 190 PHE A O 1
ATOM 1510 N N . LYS A 1 191 ? -31.363 -12.136 17.391 1.00 34.78 191 LYS A N 1
ATOM 1511 C CA . LYS A 1 191 ? -32.564 -12.789 16.842 1.00 34.78 191 LYS A CA 1
ATOM 1512 C C . LYS A 1 191 ? -32.305 -14.283 16.597 1.00 34.78 191 LYS A C 1
ATOM 1514 O O . LYS A 1 191 ? -31.207 -14.655 16.188 1.00 34.78 191 LYS A O 1
ATOM 1519 N N . GLU A 1 192 ? -33.333 -15.116 16.771 1.00 29.02 192 GLU A N 1
ATOM 1520 C CA . GLU A 1 192 ? -33.301 -16.528 16.360 1.00 29.02 192 GLU A CA 1
ATOM 1521 C C . GLU A 1 192 ? -32.771 -16.655 14.916 1.00 29.02 192 GLU A C 1
ATOM 1523 O O . GLU A 1 192 ? -33.248 -15.968 14.010 1.00 29.02 192 GLU A O 1
ATOM 1528 N N . GLY A 1 193 ? -31.742 -17.490 14.725 1.00 31.88 193 GLY A N 1
ATOM 1529 C CA . GLY A 1 193 ? -31.063 -17.718 13.439 1.00 31.88 193 GLY A CA 1
ATOM 1530 C C . GLY A 1 193 ? -29.643 -17.143 13.312 1.00 31.88 193 GLY A C 1
ATOM 1531 O O . GLY A 1 193 ? -29.028 -17.293 12.262 1.00 31.88 193 GLY A O 1
ATOM 1532 N N . TRP A 1 194 ? -29.109 -16.493 14.351 1.00 33.91 194 TRP A N 1
ATOM 1533 C CA . TRP A 1 194 ? -27.773 -15.886 14.349 1.00 33.91 194 TRP A CA 1
ATOM 1534 C C . TRP A 1 194 ? -26.829 -16.705 15.239 1.00 33.91 194 TRP A C 1
ATOM 1536 O O . TRP A 1 194 ? -27.072 -16.830 16.437 1.00 33.91 194 TRP A O 1
ATOM 1546 N N . SER A 1 195 ? -25.738 -17.241 14.687 1.00 32.22 195 SER A N 1
ATOM 1547 C CA . SER A 1 195 ? -24.673 -17.891 15.464 1.00 32.22 195 SER A CA 1
ATOM 1548 C C . SER A 1 195 ? -23.378 -17.087 15.374 1.00 32.22 195 SER A C 1
ATOM 1550 O O . SER A 1 195 ? -22.862 -16.844 14.283 1.00 32.22 195 SER A O 1
ATOM 1552 N N . ILE A 1 196 ? -22.829 -16.690 16.522 1.00 33.62 196 ILE A N 1
ATOM 1553 C CA . ILE A 1 196 ? -21.472 -16.146 16.622 1.00 33.62 196 ILE A CA 1
ATOM 1554 C C . ILE A 1 196 ? -20.536 -17.323 16.888 1.00 33.62 196 ILE A C 1
ATOM 1556 O O . ILE A 1 196 ? -20.531 -17.875 17.988 1.00 33.62 196 ILE A O 1
ATOM 1560 N N . THR A 1 197 ? -19.721 -17.702 15.907 1.00 30.53 197 THR A N 1
ATOM 1561 C CA . THR A 1 197 ? -18.653 -18.678 16.143 1.00 30.53 197 THR A CA 1
ATOM 1562 C C . THR A 1 197 ? -17.466 -17.951 16.762 1.00 30.53 197 THR A C 1
ATOM 1564 O O . THR A 1 197 ? -16.794 -17.147 16.116 1.00 30.53 197 THR A O 1
ATOM 1567 N N . ARG A 1 198 ? -17.214 -18.214 18.046 1.00 30.45 198 ARG A N 1
ATOM 1568 C CA . ARG A 1 198 ? -16.008 -17.759 18.740 1.00 30.45 198 ARG A CA 1
ATOM 1569 C C . ARG A 1 198 ? -14.816 -18.528 18.169 1.00 30.45 198 ARG A C 1
ATOM 1571 O O . ARG A 1 198 ? -14.595 -19.673 18.542 1.00 30.45 198 ARG A O 1
ATOM 1578 N N . ILE A 1 199 ? -14.050 -17.913 17.271 1.00 31.14 199 ILE A N 1
ATOM 1579 C CA . ILE A 1 199 ? -12.805 -18.509 16.772 1.00 31.14 199 ILE A CA 1
ATOM 1580 C C . ILE A 1 199 ? -11.708 -18.197 17.797 1.00 31.14 199 ILE A C 1
ATOM 1582 O O . ILE A 1 199 ? -11.020 -17.182 17.708 1.00 31.14 199 ILE A O 1
ATOM 1586 N N . GLN A 1 200 ? -11.605 -19.030 18.836 1.00 27.56 200 GLN A N 1
ATOM 1587 C CA . GLN A 1 200 ? -10.398 -19.087 19.660 1.00 27.56 200 GLN A CA 1
ATOM 1588 C C . GLN A 1 200 ? -9.339 -19.862 18.881 1.00 27.56 200 GLN A C 1
ATOM 1590 O O . GLN A 1 200 ? -9.600 -20.957 18.390 1.00 27.56 200 GLN A O 1
ATOM 1595 N N . GLY A 1 201 ? -8.173 -19.241 18.711 1.00 33.97 201 GLY A N 1
ATOM 1596 C CA . GLY A 1 201 ? -7.070 -19.826 17.968 1.00 33.97 201 GLY A CA 1
ATOM 1597 C C . GLY A 1 201 ? -6.598 -21.127 18.601 1.00 33.97 201 GLY A C 1
ATOM 1598 O O . GLY A 1 201 ? -6.278 -21.144 19.780 1.00 33.97 201 GLY A O 1
ATOM 1599 N N . GLU A 1 202 ? -6.560 -22.178 17.788 1.00 28.02 202 GLU A N 1
ATOM 1600 C CA . GLU A 1 202 ? -5.455 -23.128 17.638 1.00 28.02 202 GLU A CA 1
ATOM 1601 C C . GLU A 1 202 ? -5.794 -24.058 16.456 1.00 28.02 202 GLU A C 1
ATOM 1603 O O . GLU A 1 202 ? -6.841 -24.695 16.441 1.00 28.02 202 GLU A O 1
ATOM 1608 N N . GLY A 1 203 ? -4.924 -24.094 15.438 1.00 32.91 203 GLY A N 1
ATOM 1609 C CA . GLY A 1 203 ? -5.002 -25.041 14.314 1.00 32.91 203 GLY A CA 1
ATOM 1610 C C . GLY A 1 203 ? -5.931 -24.641 13.160 1.00 32.91 203 GLY A C 1
ATOM 1611 O O . GLY A 1 203 ? -7.087 -25.045 13.105 1.00 32.91 203 GLY A O 1
ATOM 1612 N N . LEU A 1 204 ? -5.405 -23.899 12.179 1.00 31.91 204 LEU A N 1
ATOM 1613 C CA . LEU A 1 204 ? -6.043 -23.751 10.867 1.00 31.91 204 LEU A CA 1
ATOM 1614 C C . LEU A 1 204 ? -5.567 -24.884 9.946 1.00 31.91 204 LEU A C 1
ATOM 1616 O O . LEU A 1 204 ? -4.485 -24.789 9.371 1.00 31.91 204 LEU A O 1
ATOM 1620 N N . GLU A 1 205 ? -6.381 -25.926 9.771 1.00 25.28 205 GLU A N 1
ATOM 1621 C CA . GLU A 1 205 ? -6.395 -26.666 8.503 1.00 25.28 205 GLU A CA 1
ATOM 1622 C C . GLU A 1 205 ? -7.444 -26.040 7.566 1.00 25.28 205 GLU A C 1
ATOM 1624 O O . GLU A 1 205 ? -8.525 -25.651 8.022 1.00 25.28 205 GLU A O 1
ATOM 1629 N N . PRO A 1 206 ? -7.156 -25.894 6.261 1.00 33.31 206 PRO A N 1
ATOM 1630 C CA . PRO A 1 206 ? -8.043 -25.197 5.342 1.00 33.31 206 PRO A CA 1
ATOM 1631 C C . PRO A 1 206 ? -9.240 -26.081 4.962 1.00 33.31 206 PRO A C 1
ATOM 1633 O O . PRO A 1 206 ? -9.164 -26.893 4.043 1.00 33.31 206 PRO A O 1
ATOM 1636 N N . TYR A 1 207 ? -10.385 -25.874 5.614 1.00 29.73 207 TYR A N 1
ATOM 1637 C CA . TYR A 1 207 ? -11.674 -26.349 5.104 1.00 29.73 207 TYR A CA 1
ATOM 1638 C C . TYR A 1 207 ? -12.187 -25.403 4.017 1.00 29.73 207 TYR A C 1
ATOM 1640 O O . TYR A 1 207 ? -12.974 -24.500 4.278 1.00 29.73 207 TYR A O 1
ATOM 1648 N N . LEU A 1 208 ? -11.741 -25.620 2.781 1.00 31.16 208 LEU A N 1
ATOM 1649 C CA . LEU A 1 208 ? -12.417 -25.120 1.582 1.00 31.16 208 LEU A CA 1
ATOM 1650 C C . LEU A 1 208 ? -12.313 -26.169 0.465 1.00 31.16 208 LEU A C 1
ATOM 1652 O O . LEU A 1 208 ? -11.544 -26.018 -0.480 1.00 31.16 208 LEU A O 1
ATOM 1656 N N . GLN A 1 209 ? -13.106 -27.240 0.562 1.00 27.73 209 GLN A N 1
ATOM 1657 C CA . GLN A 1 209 ? -13.527 -27.992 -0.623 1.00 27.73 209 GLN A CA 1
ATOM 1658 C C . GLN A 1 209 ? -14.838 -27.366 -1.108 1.00 27.73 209 GLN A C 1
ATOM 1660 O O . GLN A 1 209 ? -15.913 -27.649 -0.586 1.00 27.73 209 GLN A O 1
ATOM 1665 N N . GLY A 1 210 ? -14.730 -26.437 -2.057 1.00 32.56 210 GLY A N 1
ATOM 1666 C CA . GLY A 1 210 ? -15.882 -25.924 -2.788 1.00 32.56 210 GLY A CA 1
ATOM 1667 C C . GLY A 1 210 ? -16.199 -26.866 -3.941 1.00 32.56 210 GLY A C 1
ATOM 1668 O O . GLY A 1 210 ? -15.418 -26.946 -4.884 1.00 32.56 210 GLY A O 1
ATOM 1669 N N . ASP A 1 211 ? -17.322 -27.572 -3.852 1.00 34.72 211 ASP A N 1
ATOM 1670 C CA . ASP A 1 211 ? -18.018 -28.067 -5.041 1.00 34.72 211 ASP A CA 1
ATOM 1671 C C . ASP A 1 211 ? -18.839 -26.904 -5.643 1.00 34.72 211 ASP A C 1
ATOM 1673 O O . ASP A 1 211 ? -19.062 -25.895 -4.962 1.00 34.72 211 ASP A O 1
ATOM 1677 N N . ASP A 1 212 ? -19.300 -27.030 -6.890 1.00 37.94 212 ASP A N 1
ATOM 1678 C CA . ASP A 1 212 ? -19.929 -25.985 -7.739 1.00 37.94 212 ASP A CA 1
ATOM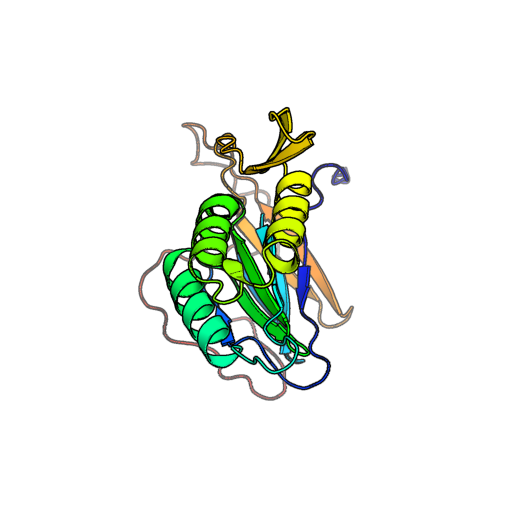 1679 C C . ASP A 1 212 ? -21.226 -25.329 -7.180 1.00 37.94 212 ASP A C 1
ATOM 1681 O O . ASP A 1 212 ? -21.981 -24.668 -7.896 1.00 37.94 212 ASP A O 1
ATOM 1685 N N . ARG A 1 213 ? -21.522 -25.496 -5.888 1.00 33.38 213 ARG A N 1
ATOM 1686 C CA . ARG A 1 213 ? -22.729 -25.031 -5.187 1.00 33.38 213 ARG A CA 1
ATOM 1687 C C . ARG A 1 213 ? -22.481 -23.934 -4.145 1.00 33.38 213 ARG A C 1
ATOM 1689 O O . ARG A 1 213 ? -23.420 -23.538 -3.462 1.00 33.38 213 ARG A O 1
ATOM 1696 N N . GLY A 1 214 ? -21.262 -23.400 -4.054 1.00 34.41 214 GLY A N 1
ATOM 1697 C CA . GLY A 1 214 ? -20.917 -22.347 -3.091 1.00 34.41 214 GLY A CA 1
ATOM 1698 C C . GLY A 1 214 ? -20.706 -22.871 -1.660 1.00 34.41 214 GLY A C 1
ATOM 1699 O O . GLY A 1 214 ? -20.936 -24.051 -1.386 1.00 34.41 214 GLY A O 1
ATOM 1700 N N . PRO A 1 215 ? -20.208 -22.024 -0.738 1.00 31.77 215 PRO A N 1
ATOM 1701 C CA . PRO A 1 215 ? -19.877 -22.450 0.618 1.00 31.77 215 PRO A CA 1
ATOM 1702 C C . PRO A 1 215 ? -21.144 -22.880 1.367 1.00 31.77 215 PRO A C 1
ATOM 1704 O O . PRO A 1 215 ? -22.068 -22.092 1.553 1.00 31.77 215 PRO A O 1
ATOM 1707 N N . THR A 1 216 ? -21.180 -24.143 1.795 1.00 26.16 216 THR A N 1
ATOM 1708 C CA . THR A 1 216 ? -22.234 -24.681 2.663 1.00 26.16 216 THR A CA 1
ATOM 1709 C C . THR A 1 216 ? -21.822 -24.453 4.115 1.00 26.16 216 THR A C 1
ATOM 1711 O O . THR A 1 216 ? -20.763 -24.918 4.530 1.00 26.16 216 THR A O 1
ATOM 1714 N N . LEU A 1 217 ? -22.638 -23.720 4.873 1.00 25.86 217 LEU A N 1
ATOM 1715 C CA . LEU A 1 217 ? -22.517 -23.625 6.329 1.00 25.86 217 LEU A CA 1
ATOM 1716 C C . LEU A 1 217 ? -23.023 -24.939 6.948 1.00 25.86 217 LEU A C 1
ATOM 1718 O O . LEU A 1 217 ? -24.179 -25.304 6.727 1.00 25.86 217 LEU A O 1
ATOM 1722 N N . LEU A 1 218 ? -22.163 -25.628 7.702 1.00 28.53 218 LEU A N 1
ATOM 1723 C CA . LEU A 1 218 ? -22.553 -26.574 8.753 1.00 28.53 218 LEU A CA 1
ATOM 1724 C C . LEU A 1 218 ? -22.259 -25.933 10.108 1.00 28.53 218 LEU A C 1
ATOM 1726 O O . LEU A 1 218 ? -21.174 -25.317 10.226 1.00 28.53 218 LEU A O 1
#

Secondary structure (DSSP, 8-state):
------GGG----EEE--SSS--EEEEE--SSEEEEE-TTS-EEEEESEEEEEEE-EETTEE-HHHHHHHHHHHHHHH-EEEEEETTEEEEEEEGGGHHHHHHHHHHH-TTTTTSTTHHHHHHHHHHHHTTSEEEEEETTEEEEEE-----------EEEEEEETTTTEEEEEEE-----S-TT---TTSPTT--------S---------TT-PPP-

Sequence (218 aa):
MAAVISKENAMNTFVYHPRSGNRIFAQKVTASFAVITWANQSAHLAGDHVHLQWWTAAPCDHWRATARRALTEIVEQVGGVAWDDQGVVHVCAPLEDAIDVFQLMDQLDPLRDRYPHENRQANLTVLFRASMARIVKREGGLQLEPSYVPQPSRRIVSVGLFGDHETRTVHTARILFESGPNFEEDVSSFKEGWSITRIQGEGLEPYLQGDDRGPTLL

pLDDT: mean 70.43, std 25.96, range [22.92, 98.19]

Radius of gyration: 20.28 Å; chains: 1; bounding box: 54×56×53 Å

Foldseek 3Di:
DDDDPPPPCPWPKDKAQDPDDAFWDAFDADQFWDWDADPNRMIIITGAKFKAKDQQDDVVGGCVVQVSVLVNVVCVPQGWIWGDDDRMIMTIGHLLCLVVSLVSVCVSDPCCVVPVPDRNVVSLVRCVVVVQWDWDQDPVGTDIDGDPDPDPPQRDFDWDWDADPVVRDIDTDGDRDDDDPPRDDDPPPDPPPDDDDDPDDDDDDDPDPDDPPDDDDD